Protein AF-A0A0Q1FVF7-F1 (afdb_monomer)

pLDDT: mean 88.58, std 16.08, range [40.12, 98.69]

Nearest PDB structures (foldseek):
  6gwd-assembly1_H  TM=6.184E-01  e=6.336E-06  synthetic construct
  7z0f-assembly1_C  TM=6.020E-01  e=1.119E-05  synthetic construct
  6gx7-assembly2_F  TM=5.844E-01  e=1.714E-05  synthetic construct
  7q1e-assembly1_D  TM=5.996E-01  e=9.894E-05  synthetic construct
  8aw4-assembly1_A  TM=5.101E-01  e=4.861E-05  synthetic construct

Sequence (178 aa):
MSDDKSYIESSITATGGELKSDSLKNRIEYVLMHAQGNSVTAIKSLIDALKDESWNVRCTAAEELGKKGEAVVPYLLESIKSGIWYVKAASCKALGLVGIPHSVYHIYPYLKDKNQTLREEADRAICNIIETDPQRFVDDYLAVGEPSYIEHFMNWLNKNHQDLYEEVSTYLQEKHGI

Secondary structure (DSSP, 8-state):
---HHHHHHHHTT-TTTGGG-S-HHHHHHHHHHHHT--SHHHHHHHHHHTT-S-HHHHHHHHHHHHTTGGGGHHHHHHHHHHS-HHHHHHHHHHHHHHT-GGGHHHHGGGGG-SSHHHHHHHHHHHHHHHHH-HHHHIIIIITTS-HHHHHHHHHHHHHH-HHHHHHHHHHHHHHHT-

Structure (mmCIF, N/CA/C/O backbone):
data_AF-A0A0Q1FVF7-F1
#
_entry.id   AF-A0A0Q1FVF7-F1
#
loop_
_atom_site.group_PDB
_atom_site.id
_atom_site.type_symbol
_atom_site.label_atom_id
_atom_site.label_alt_id
_atom_site.label_comp_id
_atom_site.label_asym_id
_atom_site.label_entity_id
_atom_site.label_seq_id
_atom_site.pdbx_PDB_ins_code
_atom_site.Cartn_x
_atom_site.Cartn_y
_atom_site.Cartn_z
_atom_site.occupancy
_atom_site.B_iso_or_equiv
_atom_site.auth_seq_id
_atom_site.auth_comp_id
_atom_site.auth_asym_id
_atom_site.auth_atom_id
_atom_site.pdbx_PDB_model_num
ATOM 1 N N . MET A 1 1 ? 22.450 20.312 -39.083 1.00 45.00 1 MET A N 1
ATOM 2 C CA . MET A 1 1 ? 21.932 20.385 -37.697 1.00 45.00 1 MET A CA 1
ATOM 3 C C . MET A 1 1 ? 20.499 19.882 -37.709 1.00 45.00 1 MET A C 1
ATOM 5 O O . MET A 1 1 ? 19.553 20.652 -37.675 1.00 45.00 1 MET A O 1
ATOM 9 N N . SER A 1 2 ? 20.412 18.571 -37.873 1.00 41.25 2 SER A N 1
ATOM 10 C CA . SER A 1 2 ? 19.262 17.669 -37.942 1.00 41.25 2 SER A CA 1
ATOM 11 C C . SER A 1 2 ? 19.958 16.309 -37.678 1.00 41.25 2 SER A C 1
ATOM 13 O O . SER A 1 2 ? 21.061 16.106 -38.181 1.00 41.25 2 SER A O 1
ATOM 15 N N . ASP A 1 3 ? 19.593 15.416 -36.767 1.00 43.41 3 ASP A N 1
ATOM 16 C CA . ASP A 1 3 ? 18.284 15.020 -36.280 1.00 43.41 3 ASP A CA 1
ATOM 17 C C . ASP A 1 3 ? 18.432 14.224 -34.963 1.00 43.41 3 ASP A C 1
ATOM 19 O O . ASP A 1 3 ? 18.227 13.011 -34.941 1.00 43.41 3 ASP A O 1
ATOM 23 N N . ASP A 1 4 ? 18.756 14.879 -33.844 1.00 46.38 4 ASP A N 1
ATOM 24 C CA . ASP A 1 4 ? 18.814 14.194 -32.531 1.00 46.38 4 ASP A CA 1
ATOM 25 C C . ASP A 1 4 ? 17.423 13.735 -32.048 1.00 46.38 4 ASP A C 1
ATOM 27 O O . ASP A 1 4 ? 17.290 12.790 -31.276 1.00 46.38 4 ASP A O 1
ATOM 31 N N . LYS A 1 5 ? 16.349 14.355 -32.559 1.00 42.81 5 LYS A N 1
ATOM 32 C CA . LYS A 1 5 ? 14.970 13.920 -32.287 1.00 42.81 5 LYS A CA 1
ATOM 33 C C . LYS A 1 5 ? 14.576 12.646 -33.041 1.00 42.81 5 LYS A C 1
ATOM 35 O O . LYS A 1 5 ? 13.784 11.873 -32.516 1.00 42.81 5 LYS A O 1
ATOM 40 N N . SER A 1 6 ? 15.160 12.376 -34.213 1.00 42.47 6 SER A N 1
ATOM 41 C CA . SER A 1 6 ? 14.808 11.189 -35.015 1.00 42.47 6 SER A CA 1
ATOM 42 C C . SER A 1 6 ? 15.341 9.878 -34.419 1.00 42.47 6 SER A C 1
ATOM 44 O O . SER A 1 6 ? 14.714 8.824 -34.549 1.00 42.47 6 SER A O 1
ATOM 46 N N . TYR A 1 7 ? 16.476 9.941 -33.714 1.00 40.91 7 TYR A N 1
ATOM 47 C CA . TYR A 1 7 ? 17.068 8.779 -33.050 1.00 40.91 7 TYR A CA 1
ATOM 48 C C . TYR A 1 7 ? 16.304 8.413 -31.767 1.00 40.91 7 TYR A C 1
ATOM 50 O O . TYR A 1 7 ? 16.119 7.239 -31.448 1.00 40.91 7 TYR A O 1
ATOM 58 N N . ILE A 1 8 ? 15.777 9.423 -31.068 1.00 46.84 8 ILE A N 1
ATOM 59 C CA . ILE A 1 8 ? 14.933 9.222 -29.887 1.00 46.84 8 ILE A CA 1
ATOM 60 C C . ILE A 1 8 ? 13.558 8.685 -30.312 1.00 46.84 8 ILE A C 1
ATOM 62 O O . ILE A 1 8 ? 13.080 7.725 -29.723 1.00 46.84 8 ILE A O 1
ATOM 66 N N . GLU A 1 9 ? 12.956 9.213 -31.383 1.00 40.12 9 GLU A N 1
ATOM 67 C CA . GLU A 1 9 ? 11.627 8.781 -31.846 1.00 40.12 9 GLU A CA 1
ATOM 68 C C . GLU A 1 9 ? 11.604 7.364 -32.449 1.00 40.12 9 GLU A C 1
ATOM 70 O O . GLU A 1 9 ? 10.622 6.640 -32.281 1.00 40.12 9 GLU A O 1
ATOM 75 N N . SER A 1 10 ? 12.691 6.913 -33.084 1.00 44.00 10 SER A N 1
ATOM 76 C CA . SER A 1 10 ? 12.781 5.554 -33.649 1.00 44.00 10 SER A CA 1
ATOM 77 C C . SER A 1 10 ? 12.982 4.448 -32.602 1.00 44.00 10 SER A C 1
ATOM 79 O O . SER A 1 10 ? 12.705 3.282 -32.886 1.00 44.00 10 SER A O 1
ATOM 81 N N . SER A 1 11 ? 13.363 4.807 -31.372 1.00 41.91 11 SER A N 1
ATOM 82 C CA . SER A 1 11 ? 13.511 3.874 -30.243 1.00 41.91 11 SER A CA 1
ATOM 83 C C . SER A 1 11 ? 12.173 3.554 -29.549 1.00 41.91 11 SER A C 1
ATOM 85 O O . SER A 1 11 ? 12.037 2.529 -28.889 1.00 41.91 11 SER A O 1
ATOM 87 N N . ILE A 1 12 ? 11.147 4.393 -29.747 1.00 47.34 12 ILE A N 1
ATOM 88 C CA . ILE A 1 12 ? 9.888 4.393 -28.972 1.00 47.34 12 ILE A CA 1
ATOM 89 C C . ILE A 1 12 ? 8.906 3.276 -29.396 1.00 47.34 12 ILE A C 1
ATOM 91 O O . ILE A 1 12 ? 7.884 3.049 -28.751 1.00 47.34 12 ILE A O 1
ATOM 95 N N . THR A 1 13 ? 9.197 2.512 -30.453 1.00 40.56 13 THR A N 1
ATOM 96 C CA . THR A 1 13 ? 8.235 1.544 -31.025 1.00 40.56 13 THR A CA 1
ATOM 97 C C . THR A 1 13 ? 8.320 0.109 -30.481 1.00 40.56 13 THR A C 1
ATOM 99 O O . THR A 1 13 ? 7.534 -0.740 -30.899 1.00 40.56 13 THR A O 1
ATOM 102 N N . ALA A 1 14 ? 9.193 -0.196 -29.514 1.00 42.72 14 ALA A N 1
ATOM 103 C CA . ALA A 1 14 ? 9.354 -1.560 -28.993 1.00 42.72 14 ALA A CA 1
ATOM 104 C C . ALA A 1 14 ? 8.680 -1.763 -27.618 1.00 42.72 14 ALA A C 1
ATOM 106 O O . ALA A 1 14 ? 9.342 -1.826 -26.583 1.00 42.72 14 ALA A O 1
ATOM 107 N N . THR A 1 15 ? 7.353 -1.922 -27.599 1.00 47.53 15 THR A N 1
ATOM 108 C CA . THR A 1 15 ? 6.506 -2.112 -26.396 1.00 47.53 15 THR A CA 1
ATOM 109 C C . THR A 1 15 ? 6.712 -3.452 -25.659 1.00 47.53 15 THR A C 1
ATOM 111 O O . THR A 1 15 ? 5.783 -4.231 -25.471 1.00 47.53 15 THR A O 1
ATOM 114 N N . GLY A 1 16 ? 7.931 -3.748 -25.211 1.00 47.53 16 GLY A N 1
ATOM 115 C CA . GLY A 1 16 ? 8.220 -4.908 -24.356 1.00 47.53 16 GLY A CA 1
ATOM 116 C C . GLY A 1 16 ? 9.691 -5.323 -24.281 1.00 47.53 16 GLY A C 1
ATOM 117 O O . GLY A 1 16 ? 10.029 -6.211 -23.497 1.00 47.53 16 GLY A O 1
ATOM 118 N N . GLY A 1 17 ? 10.568 -4.709 -25.086 1.00 56.00 17 GLY A N 1
ATOM 119 C CA . GLY A 1 17 ? 12.005 -5.006 -25.095 1.00 56.00 17 GLY A CA 1
ATOM 120 C C . GLY A 1 17 ? 12.778 -4.330 -23.960 1.00 56.00 17 GLY A C 1
ATOM 121 O O . GLY A 1 17 ? 13.664 -4.942 -23.374 1.00 56.00 17 GLY A O 1
ATOM 122 N N . GLU A 1 18 ? 12.419 -3.097 -23.600 1.00 61.69 18 GLU A N 1
ATOM 123 C CA . GLU A 1 18 ? 13.219 -2.289 -22.668 1.00 61.69 18 GLU A CA 1
ATOM 124 C C . GLU A 1 18 ? 13.096 -2.729 -21.206 1.00 61.69 18 GLU A C 1
ATOM 126 O O . GLU A 1 18 ? 14.094 -2.709 -20.495 1.00 61.69 18 GLU A O 1
ATOM 131 N N . LEU A 1 19 ? 11.940 -3.238 -20.760 1.00 69.00 19 LEU A N 1
ATOM 132 C CA . LEU A 1 19 ? 11.819 -3.838 -19.420 1.00 69.00 19 LEU A CA 1
ATOM 133 C C . LEU A 1 19 ? 12.640 -5.139 -19.287 1.00 69.00 19 LEU A C 1
ATOM 135 O O . LEU A 1 19 ? 12.939 -5.573 -18.182 1.00 69.00 19 LEU A O 1
ATOM 139 N N . LYS A 1 20 ? 13.047 -5.756 -20.405 1.00 73.62 20 LYS A N 1
ATOM 140 C CA . LYS A 1 20 ? 13.939 -6.929 -20.428 1.00 73.62 20 LYS A CA 1
ATOM 141 C C . LYS A 1 20 ? 15.421 -6.563 -20.565 1.00 73.62 20 LYS A C 1
ATOM 143 O O . LYS A 1 20 ? 16.251 -7.456 -20.680 1.00 73.62 20 LYS A O 1
ATOM 148 N N . SER A 1 21 ? 15.757 -5.274 -20.591 1.00 77.94 21 SER A N 1
ATOM 149 C CA . SER A 1 21 ? 17.143 -4.808 -20.658 1.00 77.94 21 SER A CA 1
ATOM 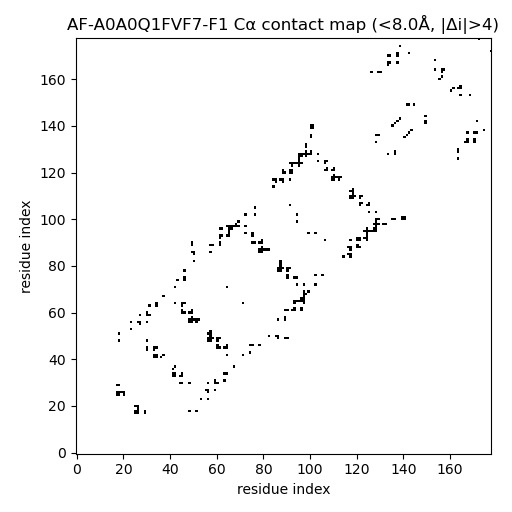150 C C . SER A 1 21 ? 17.892 -5.117 -19.359 1.00 77.94 21 SER A C 1
ATOM 152 O O . SER A 1 21 ? 17.398 -4.801 -18.278 1.00 77.94 21 SER A O 1
ATOM 154 N N . ASP A 1 22 ? 19.134 -5.599 -19.455 1.00 78.25 22 ASP A N 1
ATOM 155 C CA . ASP A 1 22 ? 20.029 -5.771 -18.297 1.00 78.25 22 ASP A CA 1
ATOM 156 C C . ASP A 1 22 ? 20.358 -4.431 -17.607 1.00 78.25 22 ASP A C 1
ATOM 158 O O . ASP A 1 22 ? 20.623 -4.376 -16.406 1.00 78.25 22 ASP A O 1
ATOM 162 N N . SER A 1 23 ? 20.297 -3.318 -18.349 1.00 88.06 23 SER A N 1
ATOM 163 C CA . SER A 1 23 ? 20.513 -1.971 -17.808 1.00 88.06 23 SER A CA 1
ATOM 164 C C . SER A 1 23 ? 19.345 -1.520 -16.929 1.00 88.06 23 SER A C 1
ATOM 166 O O . SER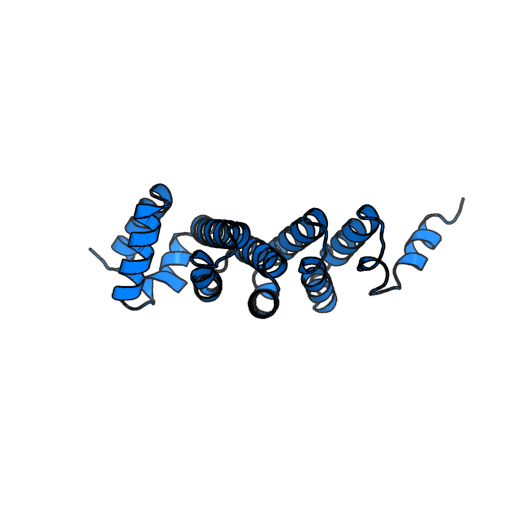 A 1 23 ? 18.263 -1.217 -17.436 1.00 88.06 23 SER A O 1
ATOM 168 N N . LEU A 1 24 ? 19.606 -1.370 -15.625 1.00 85.94 24 LEU A N 1
ATOM 169 C CA . LEU A 1 24 ? 18.678 -0.779 -14.652 1.00 85.94 24 LEU A CA 1
ATOM 170 C C . LEU A 1 24 ? 18.158 0.594 -15.101 1.00 85.94 24 LEU A C 1
ATOM 172 O O . LEU A 1 24 ? 16.974 0.884 -14.950 1.00 85.94 24 LEU A O 1
ATOM 176 N N . LYS A 1 25 ? 19.041 1.431 -15.660 1.00 86.94 25 LYS A N 1
ATOM 177 C CA . LYS A 1 25 ? 18.687 2.772 -16.136 1.00 86.94 25 LYS A CA 1
ATOM 178 C C . LYS A 1 25 ? 17.601 2.697 -17.210 1.00 86.94 25 LYS A C 1
ATOM 180 O O . LYS A 1 25 ? 16.598 3.390 -17.095 1.00 86.94 25 LYS A O 1
ATOM 185 N N . ASN A 1 26 ? 17.771 1.811 -18.189 1.00 87.81 26 ASN A N 1
ATOM 186 C CA . ASN A 1 26 ? 16.829 1.668 -19.299 1.00 87.81 26 ASN A CA 1
ATOM 187 C C . ASN A 1 26 ? 15.468 1.162 -18.799 1.00 87.81 26 ASN A C 1
ATOM 189 O O . ASN A 1 26 ? 14.430 1.625 -19.257 1.00 87.81 26 ASN A O 1
ATOM 193 N N . ARG A 1 27 ? 15.459 0.254 -17.811 1.00 88.50 27 ARG A N 1
ATOM 194 C CA . ARG A 1 27 ? 14.208 -0.226 -17.202 1.00 88.50 27 ARG A CA 1
ATOM 195 C C . ARG A 1 27 ? 13.468 0.883 -16.449 1.00 88.50 27 ARG A C 1
ATOM 197 O O . ARG A 1 27 ? 12.249 0.964 -16.539 1.00 88.50 27 ARG A O 1
ATOM 204 N N . ILE A 1 28 ? 14.186 1.764 -15.748 1.00 86.25 28 ILE A N 1
ATOM 205 C CA . ILE A 1 28 ? 13.585 2.938 -15.093 1.00 86.25 28 ILE A CA 1
ATOM 206 C C . ILE A 1 28 ? 13.057 3.935 -16.134 1.00 86.25 28 ILE A C 1
ATOM 208 O O . ILE A 1 28 ? 11.934 4.412 -15.997 1.00 86.25 28 ILE A O 1
ATOM 212 N N . GLU A 1 29 ? 13.817 4.225 -17.192 1.00 87.06 29 GLU A N 1
ATOM 213 C CA . GLU A 1 29 ? 13.369 5.107 -18.282 1.00 87.06 29 GLU A CA 1
ATOM 214 C C . GLU A 1 29 ? 12.098 4.571 -18.957 1.00 87.06 29 GLU A C 1
ATOM 216 O O . GLU A 1 29 ? 11.154 5.333 -19.169 1.00 87.06 29 GLU A O 1
ATOM 221 N N . TYR A 1 30 ? 12.013 3.255 -19.175 1.00 86.31 30 TYR A N 1
ATOM 222 C CA . TYR A 1 30 ? 10.803 2.597 -19.667 1.00 86.31 30 TYR A CA 1
ATOM 223 C C . TYR A 1 30 ? 9.590 2.848 -18.758 1.00 86.31 30 TYR A C 1
ATOM 225 O O . TYR A 1 30 ? 8.510 3.193 -19.250 1.00 86.31 30 TYR A O 1
ATOM 233 N N . VAL A 1 31 ? 9.754 2.706 -17.435 1.00 88.56 31 VAL A N 1
ATOM 234 C CA . VAL A 1 31 ? 8.689 2.988 -16.454 1.00 88.56 31 VAL A CA 1
ATOM 235 C C . VAL A 1 31 ? 8.243 4.447 -16.551 1.00 88.56 31 VAL A C 1
ATOM 237 O O . VAL A 1 31 ? 7.048 4.717 -16.660 1.00 88.56 31 VAL A O 1
ATOM 240 N N . LEU A 1 32 ? 9.189 5.388 -16.577 1.00 88.00 32 LEU A N 1
ATOM 241 C CA . LEU A 1 32 ? 8.892 6.822 -16.634 1.00 88.00 32 LEU A CA 1
ATOM 242 C C . LEU A 1 32 ? 8.223 7.239 -17.951 1.00 88.00 32 LEU A C 1
ATOM 244 O O . LEU A 1 32 ? 7.332 8.087 -17.941 1.00 88.00 32 LEU A O 1
ATOM 248 N N . MET A 1 33 ? 8.589 6.624 -19.078 1.00 87.44 33 MET A N 1
ATOM 249 C CA . MET A 1 33 ? 7.922 6.853 -20.362 1.00 87.44 33 MET A CA 1
ATOM 250 C C . MET A 1 33 ? 6.443 6.449 -20.298 1.00 87.44 33 MET A C 1
ATOM 252 O O . MET A 1 33 ? 5.567 7.200 -20.726 1.00 87.44 33 MET A O 1
ATOM 256 N N . HIS A 1 34 ? 6.147 5.288 -19.708 1.00 84.31 34 HIS A N 1
ATOM 257 C CA . HIS A 1 34 ? 4.775 4.795 -19.574 1.00 84.31 34 HIS A CA 1
ATOM 258 C C . HIS A 1 34 ? 3.982 5.515 -18.477 1.00 84.31 34 HIS A C 1
ATOM 260 O O . HIS A 1 34 ? 2.753 5.477 -18.483 1.00 84.31 34 HIS A O 1
ATOM 266 N N . ALA A 1 35 ? 4.642 6.228 -17.566 1.00 86.50 35 ALA A N 1
ATOM 267 C CA . ALA A 1 35 ? 3.968 7.007 -16.536 1.00 86.50 35 ALA A CA 1
ATOM 268 C C . ALA A 1 35 ? 3.163 8.192 -17.098 1.00 86.50 35 ALA A C 1
ATOM 270 O O . ALA A 1 35 ? 2.129 8.547 -16.530 1.00 86.50 35 ALA A O 1
ATOM 271 N N . GLN A 1 36 ? 3.575 8.757 -18.240 1.00 80.62 36 GLN A N 1
ATOM 272 C CA . GLN A 1 36 ? 3.022 10.003 -18.792 1.00 80.62 36 GLN A CA 1
ATOM 273 C C . GLN A 1 36 ? 1.566 9.896 -19.280 1.00 80.62 36 GLN A C 1
ATOM 275 O O . GLN A 1 36 ? 0.886 10.912 -19.412 1.00 80.62 36 GLN A O 1
ATOM 280 N N . GLY A 1 37 ? 1.066 8.684 -19.548 1.00 79.44 37 GLY A N 1
ATOM 281 C CA . GLY A 1 37 ? -0.288 8.456 -20.058 1.00 79.44 37 GLY A CA 1
ATOM 282 C C . GLY A 1 37 ? -1.164 7.639 -19.110 1.00 79.44 37 GLY A C 1
ATOM 283 O O . GLY A 1 37 ? -0.681 6.767 -18.396 1.00 79.44 37 GLY A O 1
ATOM 284 N N . ASN A 1 38 ? -2.479 7.861 -19.141 1.00 80.38 38 ASN A N 1
ATOM 285 C CA . ASN A 1 38 ? -3.465 7.067 -18.385 1.00 80.38 38 ASN A CA 1
ATOM 286 C C . ASN A 1 38 ? -4.147 5.989 -19.243 1.00 80.38 38 ASN A C 1
ATOM 288 O O . ASN A 1 38 ? -5.232 5.515 -18.914 1.00 80.38 38 ASN A O 1
ATOM 292 N N . SER A 1 39 ? -3.533 5.602 -20.364 1.00 89.88 39 SER A N 1
ATOM 293 C CA . SER A 1 39 ? -4.060 4.516 -21.187 1.00 89.88 39 SER A CA 1
ATOM 294 C C . SER A 1 39 ? -3.983 3.184 -20.435 1.00 89.88 39 SER A C 1
ATOM 296 O O . SER A 1 39 ? -3.087 2.955 -19.622 1.00 89.88 39 SER A O 1
ATOM 298 N N . VAL A 1 40 ? -4.896 2.262 -20.747 1.00 89.25 40 VAL A N 1
ATOM 299 C CA . VAL A 1 40 ? -4.857 0.894 -20.198 1.00 89.25 40 VAL A CA 1
ATOM 300 C C . VAL A 1 40 ? -3.510 0.224 -20.486 1.00 89.25 40 VAL A C 1
ATOM 302 O O . VAL A 1 40 ? -2.988 -0.496 -19.640 1.00 89.25 40 VAL A O 1
ATOM 305 N N . THR A 1 41 ? -2.916 0.490 -21.651 1.00 89.25 41 THR A N 1
ATOM 306 C CA . THR A 1 41 ? -1.584 -0.009 -22.013 1.00 89.25 41 THR A CA 1
ATOM 307 C C . THR A 1 41 ? -0.505 0.528 -21.076 1.00 89.25 41 THR A C 1
ATOM 309 O O . THR A 1 41 ? 0.290 -0.252 -20.567 1.00 89.25 41 THR A O 1
ATOM 312 N N . ALA A 1 42 ? -0.514 1.832 -20.789 1.00 90.06 42 ALA A N 1
ATOM 313 C CA . ALA A 1 42 ? 0.415 2.445 -19.844 1.00 90.06 42 ALA A CA 1
ATOM 314 C C . ALA A 1 42 ? 0.281 1.844 -18.436 1.00 90.06 42 ALA A C 1
ATOM 316 O O . ALA A 1 42 ? 1.281 1.469 -17.829 1.00 90.06 42 ALA A O 1
ATOM 317 N N . ILE A 1 43 ? -0.953 1.671 -17.948 1.00 93.88 43 ILE A N 1
ATOM 318 C CA . ILE A 1 43 ? -1.218 1.035 -16.649 1.00 93.88 43 ILE A CA 1
ATOM 319 C C . ILE A 1 43 ? -0.662 -0.393 -16.625 1.00 93.88 43 ILE A C 1
ATOM 321 O O . ILE A 1 43 ? 0.058 -0.749 -15.697 1.00 93.88 43 ILE A O 1
ATOM 325 N N . LYS A 1 44 ? -0.931 -1.200 -17.658 1.00 92.75 44 LYS A N 1
ATOM 326 C CA . LYS A 1 44 ? -0.421 -2.577 -17.746 1.00 92.75 44 LYS A CA 1
ATOM 327 C C . LYS A 1 44 ? 1.107 -2.636 -17.757 1.00 92.75 44 LYS A C 1
ATOM 329 O O . LYS A 1 44 ? 1.667 -3.455 -17.036 1.00 92.75 44 LYS A O 1
ATOM 334 N N . SER A 1 45 ? 1.777 -1.741 -18.485 1.00 92.44 45 SER A N 1
ATOM 335 C CA . SER A 1 45 ? 3.244 -1.664 -18.488 1.00 92.44 45 SER A CA 1
ATOM 336 C C . SER A 1 45 ? 3.817 -1.375 -17.098 1.00 92.44 45 SER A C 1
ATOM 338 O O . SER A 1 45 ? 4.817 -1.977 -16.711 1.00 92.44 45 SER A O 1
ATOM 340 N N . LEU A 1 46 ? 3.179 -0.492 -16.325 1.00 95.38 46 LEU A N 1
ATOM 341 C CA . LEU A 1 46 ? 3.597 -0.214 -14.949 1.00 95.38 46 LEU A CA 1
ATOM 342 C C . LEU A 1 46 ? 3.319 -1.397 -14.011 1.00 95.38 46 LEU A C 1
ATOM 344 O O . LEU A 1 46 ? 4.147 -1.709 -13.160 1.00 95.38 46 LEU A O 1
ATOM 348 N N . ILE A 1 47 ? 2.192 -2.095 -14.185 1.00 95.81 47 ILE A N 1
ATOM 349 C CA . ILE A 1 47 ? 1.875 -3.314 -13.423 1.00 95.81 47 ILE A CA 1
ATOM 350 C C . ILE A 1 47 ? 2.898 -4.420 -13.704 1.00 95.81 47 ILE A C 1
ATOM 352 O O . ILE A 1 47 ? 3.318 -5.120 -12.784 1.00 95.81 47 ILE A O 1
ATOM 356 N N . ASP A 1 48 ? 3.350 -4.562 -14.949 1.00 93.94 48 ASP A N 1
ATOM 357 C CA . ASP A 1 48 ? 4.419 -5.503 -15.284 1.00 93.94 48 ASP A CA 1
ATOM 358 C C . ASP A 1 48 ? 5.762 -5.101 -14.661 1.00 93.94 48 ASP A C 1
ATOM 360 O O . ASP A 1 48 ? 6.497 -5.970 -14.195 1.00 93.94 48 ASP A O 1
ATOM 364 N N . ALA A 1 49 ? 6.052 -3.804 -14.539 1.00 95.75 49 ALA A N 1
ATOM 365 C CA . ALA A 1 49 ? 7.254 -3.317 -13.861 1.00 95.75 49 ALA A CA 1
ATOM 366 C C . ALA A 1 49 ? 7.267 -3.589 -12.339 1.00 95.75 49 ALA A C 1
ATOM 368 O O . ALA A 1 49 ? 8.342 -3.682 -11.744 1.00 95.75 49 ALA A O 1
ATOM 369 N N . LEU A 1 50 ? 6.114 -3.837 -11.700 1.00 96.62 50 LEU A N 1
ATOM 370 C CA . LEU A 1 50 ? 6.065 -4.333 -10.311 1.00 96.62 50 LEU A CA 1
ATOM 371 C C . LEU A 1 50 ? 6.666 -5.741 -10.156 1.00 96.62 50 LEU A C 1
ATOM 373 O O . LEU A 1 50 ? 6.939 -6.177 -9.034 1.00 96.62 50 LEU A O 1
ATOM 377 N N . LYS A 1 51 ? 6.866 -6.461 -11.265 1.00 94.88 51 LYS A N 1
ATOM 378 C CA . LYS A 1 51 ? 7.455 -7.805 -11.302 1.00 94.88 51 LYS A CA 1
ATOM 379 C C . LYS A 1 51 ? 8.965 -7.789 -11.530 1.00 94.88 51 LYS A C 1
ATOM 381 O O . LYS A 1 51 ? 9.570 -8.857 -11.520 1.00 94.88 51 LYS A O 1
ATOM 386 N N . ASP A 1 52 ? 9.568 -6.615 -11.725 1.00 94.62 52 ASP A N 1
ATOM 387 C CA . ASP A 1 52 ? 11.006 -6.492 -11.961 1.00 94.62 52 ASP A CA 1
ATOM 388 C C . ASP A 1 52 ? 11.807 -7.034 -10.771 1.00 94.62 52 ASP A C 1
ATOM 390 O O . ASP A 1 52 ? 11.421 -6.879 -9.609 1.00 94.62 52 ASP A O 1
ATOM 394 N N . GLU A 1 53 ? 12.951 -7.648 -11.050 1.00 90.50 53 GLU A N 1
ATOM 395 C CA . GLU A 1 53 ? 13.889 -8.135 -10.036 1.00 90.50 53 GLU A CA 1
ATOM 396 C C . GLU A 1 53 ? 14.475 -6.997 -9.183 1.00 90.50 53 GLU A C 1
ATOM 398 O O . GLU A 1 53 ? 14.732 -7.168 -7.985 1.00 90.50 53 GLU A O 1
ATOM 403 N N . SER A 1 54 ? 14.614 -5.804 -9.765 1.00 94.19 54 SER A N 1
ATOM 404 C CA . SER A 1 54 ? 15.174 -4.629 -9.118 1.00 94.19 54 SER A CA 1
ATOM 405 C C . SER A 1 54 ? 14.132 -3.930 -8.261 1.00 94.19 54 SER A C 1
ATOM 407 O O . SER A 1 54 ? 13.091 -3.472 -8.735 1.00 94.19 54 SER A O 1
ATOM 409 N N . TRP A 1 55 ? 14.464 -3.764 -6.982 1.00 94.25 55 TRP A N 1
ATOM 410 C CA . TRP A 1 55 ? 13.671 -2.969 -6.048 1.00 94.25 55 TRP A CA 1
ATOM 411 C C . TRP A 1 55 ? 13.421 -1.541 -6.543 1.00 94.25 55 TRP A C 1
ATOM 413 O O . TRP A 1 55 ? 12.317 -1.029 -6.369 1.00 94.25 55 TRP A O 1
ATOM 423 N N . ASN A 1 56 ? 14.408 -0.922 -7.197 1.00 94.75 56 ASN A N 1
ATOM 424 C CA . ASN A 1 56 ? 14.286 0.452 -7.680 1.00 94.75 56 ASN A CA 1
ATOM 425 C C . ASN A 1 56 ? 13.218 0.558 -8.774 1.00 94.75 56 ASN A C 1
ATOM 427 O O . ASN A 1 56 ? 12.376 1.445 -8.704 1.00 94.75 56 ASN A O 1
ATOM 431 N N . VAL A 1 57 ? 13.192 -0.386 -9.724 1.00 95.44 57 VAL A N 1
ATOM 432 C CA . VAL A 1 57 ? 12.169 -0.415 -10.785 1.00 95.44 57 VAL A CA 1
ATOM 433 C C . VAL A 1 57 ? 10.782 -0.618 -10.179 1.00 95.44 57 VAL A C 1
ATOM 435 O O . VAL A 1 57 ? 9.857 0.123 -10.508 1.00 95.44 57 VAL A O 1
ATOM 438 N N . ARG A 1 58 ? 10.646 -1.559 -9.232 1.00 97.31 58 ARG A N 1
ATOM 439 C CA . ARG A 1 58 ? 9.373 -1.799 -8.535 1.00 97.31 58 ARG A CA 1
ATOM 440 C C . ARG A 1 58 ? 8.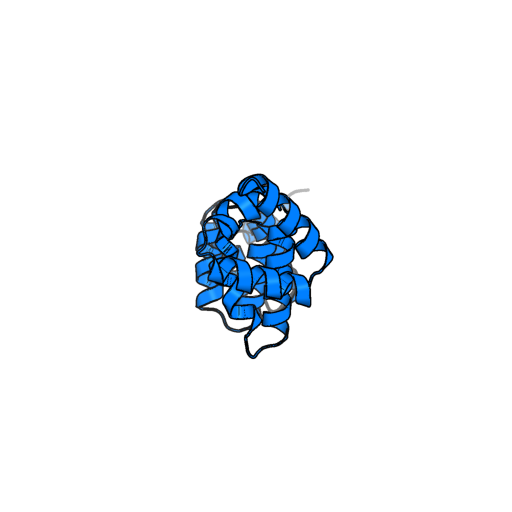888 -0.571 -7.767 1.00 97.31 58 ARG A C 1
ATOM 442 O O . ARG A 1 58 ? 7.701 -0.265 -7.809 1.00 97.31 58 ARG A O 1
ATOM 449 N N . CYS A 1 59 ? 9.788 0.131 -7.076 1.00 96.50 59 CYS A N 1
ATOM 450 C CA . CYS A 1 59 ? 9.451 1.356 -6.352 1.00 96.50 59 CYS A CA 1
ATOM 451 C C . CYS A 1 59 ? 8.968 2.455 -7.284 1.00 96.50 59 CYS A C 1
ATOM 453 O O . CYS A 1 59 ? 7.904 3.013 -7.031 1.00 96.50 59 CYS A O 1
ATOM 455 N N . THR A 1 60 ? 9.707 2.721 -8.363 1.00 97.06 60 THR A N 1
ATOM 456 C CA . THR A 1 60 ? 9.308 3.725 -9.350 1.00 97.06 60 THR A CA 1
ATOM 457 C C . THR A 1 60 ? 7.953 3.368 -9.953 1.00 97.06 60 THR A C 1
ATOM 459 O O . THR A 1 60 ? 7.068 4.211 -10.009 1.00 97.06 60 THR A O 1
ATOM 462 N N . ALA A 1 61 ? 7.732 2.105 -10.325 1.00 97.44 61 ALA A N 1
ATOM 463 C CA . ALA A 1 61 ? 6.445 1.668 -10.857 1.00 97.44 61 ALA A CA 1
ATOM 464 C C . ALA A 1 61 ? 5.296 1.862 -9.852 1.00 97.44 61 ALA A C 1
ATOM 466 O O . ALA A 1 61 ? 4.236 2.358 -10.229 1.00 97.44 61 ALA A O 1
ATOM 467 N N . ALA A 1 62 ? 5.504 1.524 -8.575 1.00 98.19 62 ALA A N 1
ATOM 468 C CA . ALA A 1 62 ? 4.504 1.725 -7.528 1.00 98.19 62 ALA A CA 1
ATOM 469 C C . ALA A 1 62 ? 4.176 3.211 -7.307 1.00 98.19 62 ALA A C 1
ATOM 471 O O . ALA A 1 62 ? 3.008 3.564 -7.157 1.00 98.19 62 ALA A O 1
ATOM 472 N N . GLU A 1 63 ? 5.186 4.081 -7.329 1.00 97.56 63 GLU A N 1
ATOM 473 C CA . GLU A 1 63 ? 5.024 5.533 -7.199 1.00 97.56 63 GLU A CA 1
ATOM 474 C C . GLU A 1 63 ? 4.263 6.136 -8.383 1.00 97.56 63 GLU A C 1
ATOM 476 O O . GLU A 1 63 ? 3.345 6.932 -8.186 1.00 97.56 63 GLU A O 1
ATOM 481 N N . GLU A 1 64 ? 4.578 5.717 -9.609 1.00 97.25 64 GLU A N 1
ATOM 482 C CA . GLU A 1 64 ? 3.860 6.173 -10.802 1.00 97.25 64 GLU A CA 1
ATOM 483 C C . GLU A 1 64 ? 2.428 5.628 -10.873 1.00 97.25 64 GLU A C 1
ATOM 485 O O . GLU A 1 64 ? 1.533 6.326 -11.345 1.00 97.25 64 GLU A O 1
ATOM 490 N N . LEU A 1 65 ? 2.174 4.415 -10.372 1.00 97.25 65 LEU A N 1
ATOM 491 C CA . LEU A 1 65 ? 0.816 3.879 -10.229 1.00 97.25 65 LEU A CA 1
ATOM 492 C C . LEU A 1 65 ? 0.011 4.641 -9.168 1.00 97.25 65 LEU A C 1
ATOM 494 O O . LEU A 1 65 ? -1.155 4.937 -9.413 1.00 97.25 65 LEU A O 1
ATOM 498 N N . GLY A 1 66 ? 0.627 5.018 -8.043 1.00 96.75 66 GLY A N 1
ATOM 499 C CA . GLY A 1 66 ? -0.008 5.827 -6.995 1.00 96.75 66 GLY A CA 1
ATOM 500 C C . GLY A 1 66 ? -0.582 7.143 -7.525 1.00 96.75 66 GLY A C 1
ATOM 501 O O . GLY A 1 66 ? -1.729 7.489 -7.255 1.00 96.75 66 GLY A O 1
ATOM 502 N N . LYS A 1 67 ? 0.170 7.825 -8.398 1.00 95.31 67 LYS A N 1
ATOM 503 C CA . LYS A 1 67 ? -0.245 9.089 -9.036 1.00 95.31 67 LYS A CA 1
ATOM 504 C C . LYS A 1 67 ? -1.439 8.949 -9.988 1.00 95.31 67 LYS A C 1
ATOM 506 O O . LYS A 1 67 ? -2.030 9.958 -10.367 1.00 95.31 67 LYS A O 1
ATOM 511 N N . LYS A 1 68 ? -1.790 7.730 -10.412 1.00 92.88 68 LYS A N 1
ATOM 512 C CA . LYS A 1 68 ? -2.891 7.478 -11.361 1.00 92.88 68 LYS A CA 1
ATOM 513 C C . LYS A 1 68 ? -4.258 7.353 -10.693 1.00 92.88 68 LYS A C 1
ATOM 515 O O . LYS A 1 68 ? -5.264 7.329 -11.403 1.00 92.88 68 LYS A O 1
ATOM 520 N N . GLY A 1 69 ? -4.307 7.305 -9.362 1.00 91.25 69 GLY A N 1
ATOM 521 C CA . GLY A 1 69 ? -5.554 7.264 -8.606 1.00 91.25 69 GLY A CA 1
ATOM 522 C C . GLY A 1 69 ? -6.355 5.975 -8.821 1.00 91.25 69 GLY A C 1
ATOM 523 O O . GLY A 1 69 ? -5.824 4.925 -9.175 1.00 91.25 69 GLY A O 1
ATOM 524 N N . GLU A 1 70 ? -7.666 6.047 -8.605 1.00 94.88 70 GLU A N 1
ATOM 525 C CA . GLU A 1 70 ? -8.542 4.873 -8.488 1.00 94.88 70 GLU A CA 1
ATOM 526 C C . GLU A 1 70 ? -8.557 3.946 -9.720 1.00 94.88 70 GLU A C 1
ATOM 528 O O . GLU A 1 70 ? -8.743 2.735 -9.589 1.00 94.88 70 GLU A O 1
ATOM 533 N N . ALA A 1 71 ? -8.283 4.472 -10.919 1.00 94.06 71 ALA A N 1
ATOM 534 C CA . ALA A 1 71 ? -8.317 3.704 -12.167 1.00 94.06 71 ALA A CA 1
ATOM 535 C C . ALA A 1 71 ? -7.349 2.503 -12.192 1.00 94.06 71 ALA A C 1
ATOM 537 O O . ALA A 1 71 ? -7.564 1.557 -12.957 1.00 94.06 71 ALA A O 1
ATOM 538 N N . VAL A 1 72 ? -6.290 2.513 -11.372 1.00 97.06 72 VAL A N 1
ATOM 539 C CA . VAL A 1 72 ? -5.324 1.403 -11.305 1.00 97.06 72 VAL A CA 1
ATOM 540 C C . VAL A 1 72 ? -5.693 0.320 -10.291 1.00 97.06 72 VAL A C 1
ATOM 542 O O . VAL A 1 72 ? -5.122 -0.771 -10.347 1.00 97.06 72 VAL A O 1
ATOM 545 N N . VAL A 1 73 ? -6.656 0.573 -9.395 1.00 97.50 73 VAL A N 1
ATOM 546 C CA . VAL A 1 73 ? -7.002 -0.337 -8.289 1.00 97.50 73 VAL A CA 1
ATOM 547 C C . VAL A 1 73 ? -7.339 -1.748 -8.781 1.00 97.50 73 VAL A C 1
ATOM 549 O O . VAL A 1 73 ? -6.728 -2.686 -8.268 1.00 97.50 73 VAL A O 1
ATOM 552 N N . PRO A 1 74 ? -8.192 -1.964 -9.807 1.00 97.12 74 PRO A N 1
ATOM 553 C CA . PRO A 1 74 ? -8.507 -3.320 -10.264 1.00 97.12 74 PRO A CA 1
ATOM 554 C C . PRO A 1 74 ? -7.268 -4.125 -10.685 1.00 97.12 74 PRO A C 1
ATOM 556 O O . PRO A 1 74 ? -7.161 -5.308 -10.367 1.00 97.12 74 PRO A O 1
ATOM 559 N N . TYR A 1 75 ? -6.298 -3.474 -11.335 1.00 96.94 75 TYR A N 1
ATOM 560 C CA . TYR A 1 75 ? -5.063 -4.113 -11.792 1.00 96.94 75 TYR A CA 1
ATOM 561 C C . TYR A 1 75 ? -4.108 -4.424 -10.633 1.00 96.94 75 TYR A C 1
ATOM 563 O O . TYR A 1 75 ? -3.479 -5.483 -10.598 1.00 96.94 75 TYR A O 1
ATOM 571 N N . LEU A 1 76 ? -4.020 -3.525 -9.650 1.00 98.12 76 LEU A N 1
ATOM 572 C CA . LEU A 1 76 ? -3.228 -3.739 -8.439 1.00 98.12 76 LEU A CA 1
ATOM 573 C C . LEU A 1 76 ? -3.798 -4.871 -7.572 1.00 98.12 76 LEU A C 1
ATOM 575 O O . LEU A 1 76 ? -3.037 -5.679 -7.036 1.00 98.12 76 LEU A O 1
ATOM 579 N N . LEU A 1 77 ? -5.128 -4.975 -7.481 1.00 97.31 77 LEU A N 1
ATOM 580 C CA . LEU A 1 77 ? -5.815 -6.057 -6.769 1.00 97.31 77 LEU A CA 1
ATOM 581 C C . LEU A 1 77 ? -5.638 -7.424 -7.440 1.00 97.31 77 LEU A C 1
ATOM 583 O O . LEU A 1 77 ? -5.671 -8.451 -6.758 1.00 97.31 77 LEU A O 1
ATOM 587 N N . GLU A 1 78 ? -5.449 -7.466 -8.757 1.00 96.56 78 GLU A N 1
ATOM 588 C CA . GLU A 1 78 ? -5.039 -8.684 -9.457 1.00 96.56 78 GLU A CA 1
ATOM 589 C C . GLU A 1 78 ? -3.571 -9.018 -9.143 1.00 96.56 78 GLU A C 1
ATOM 591 O O . GLU A 1 78 ? -3.267 -10.121 -8.680 1.00 96.56 78 GLU A O 1
ATOM 596 N N . SER A 1 79 ? -2.676 -8.033 -9.286 1.00 96.38 79 SER A N 1
ATOM 597 C CA . SER A 1 79 ? -1.229 -8.175 -9.059 1.00 96.38 79 SER A CA 1
ATOM 598 C C . SER A 1 79 ? -0.881 -8.691 -7.655 1.00 96.38 79 SER A C 1
ATOM 600 O O . SER A 1 79 ? -0.081 -9.621 -7.503 1.00 96.38 79 SER A O 1
ATOM 602 N N . ILE A 1 80 ? -1.526 -8.156 -6.613 1.00 96.25 80 ILE A N 1
ATOM 603 C CA . ILE A 1 80 ? -1.287 -8.572 -5.223 1.00 96.25 80 ILE A CA 1
ATOM 604 C C . ILE A 1 80 ? -1.719 -10.028 -4.956 1.00 96.25 80 ILE A C 1
ATOM 606 O O . ILE A 1 80 ? -1.157 -10.690 -4.082 1.00 96.25 80 ILE A O 1
ATOM 610 N N . LYS A 1 81 ? -2.691 -10.569 -5.704 1.00 93.75 81 LYS A N 1
ATOM 611 C CA . LYS A 1 81 ? -3.182 -11.949 -5.525 1.00 93.75 81 LYS A CA 1
ATOM 612 C C . LYS A 1 81 ? -2.256 -12.975 -6.172 1.00 93.75 81 LYS A C 1
ATOM 614 O O . LYS A 1 81 ? -1.994 -14.013 -5.565 1.00 93.75 81 LYS A O 1
ATOM 619 N N . SER A 1 82 ? -1.753 -12.689 -7.372 1.00 86.44 82 SER A N 1
ATOM 620 C CA . SER A 1 82 ? -0.978 -13.641 -8.182 1.00 86.44 82 SER A CA 1
ATOM 621 C C . SER A 1 82 ? 0.544 -13.505 -8.052 1.00 86.44 82 SER A C 1
ATOM 623 O O . SER A 1 82 ? 1.276 -14.362 -8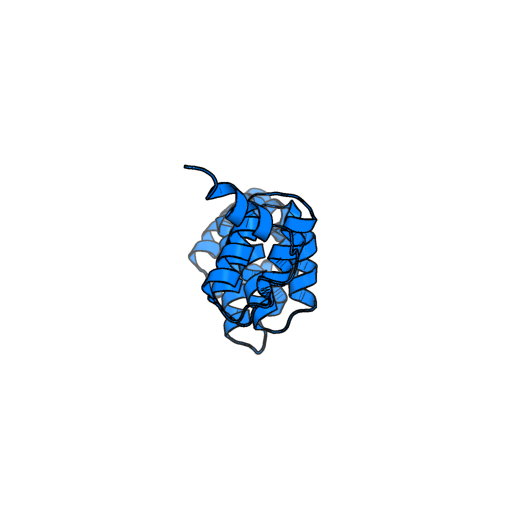.542 1.00 86.44 82 SER A O 1
ATOM 625 N N . GLY A 1 83 ? 1.042 -12.431 -7.435 1.00 83.50 83 GLY A N 1
ATOM 626 C CA . GLY A 1 83 ? 2.474 -12.159 -7.319 1.00 83.50 83 GLY A CA 1
ATOM 627 C C . GLY A 1 83 ? 3.215 -13.037 -6.303 1.00 83.50 83 GLY A C 1
ATOM 628 O O . GLY A 1 83 ? 2.635 -13.549 -5.346 1.00 83.50 83 GLY A O 1
ATOM 629 N N . ILE A 1 84 ? 4.536 -13.158 -6.455 1.00 94.06 84 ILE A N 1
ATOM 630 C CA . ILE A 1 84 ? 5.416 -13.603 -5.360 1.00 94.06 84 ILE A CA 1
ATOM 631 C C . ILE A 1 84 ? 5.685 -12.452 -4.384 1.00 94.06 84 ILE A C 1
ATOM 633 O O . ILE A 1 84 ? 5.322 -11.313 -4.666 1.00 94.06 84 ILE A O 1
ATOM 637 N N . TRP A 1 85 ? 6.285 -12.737 -3.223 1.00 96.25 85 TRP A N 1
ATOM 638 C CA . TRP A 1 85 ? 6.299 -11.818 -2.072 1.00 96.25 85 TRP A CA 1
ATOM 639 C C . TRP A 1 85 ? 6.699 -10.371 -2.412 1.00 96.25 85 TRP A C 1
ATOM 641 O O . TRP A 1 85 ? 6.050 -9.449 -1.932 1.00 96.25 85 TRP A O 1
ATOM 651 N N . TYR A 1 86 ? 7.691 -10.151 -3.282 1.00 95.38 86 TYR A N 1
ATOM 652 C CA . TYR A 1 86 ? 8.138 -8.801 -3.640 1.00 95.38 86 TYR A CA 1
ATOM 653 C C . TYR A 1 86 ? 7.184 -8.072 -4.597 1.00 95.38 86 TYR A C 1
ATOM 655 O O . TYR A 1 86 ? 7.094 -6.848 -4.547 1.00 95.38 86 TYR A O 1
ATOM 663 N N . VAL A 1 87 ? 6.455 -8.806 -5.445 1.00 97.31 87 VAL A N 1
ATOM 664 C CA . VAL A 1 87 ? 5.415 -8.250 -6.328 1.00 97.31 87 VAL A CA 1
ATOM 665 C C . VAL A 1 87 ? 4.210 -7.848 -5.492 1.00 97.31 87 VAL A C 1
ATOM 667 O O . VAL A 1 87 ? 3.660 -6.763 -5.670 1.00 97.31 87 VAL A O 1
ATOM 670 N N . LYS A 1 88 ? 3.836 -8.698 -4.527 1.00 98.25 88 LYS A N 1
ATOM 671 C CA . LYS A 1 88 ? 2.795 -8.377 -3.547 1.00 98.25 88 LYS A CA 1
ATOM 672 C C . LYS A 1 88 ? 3.170 -7.138 -2.742 1.00 98.25 88 LYS A C 1
ATOM 674 O O . LYS A 1 88 ? 2.352 -6.240 -2.629 1.00 98.25 88 LYS A O 1
ATOM 679 N N . ALA A 1 89 ? 4.416 -7.058 -2.276 1.00 98.38 89 ALA A N 1
ATOM 680 C CA . ALA A 1 89 ? 4.922 -5.932 -1.497 1.00 98.38 89 ALA A CA 1
ATOM 681 C C . ALA A 1 89 ? 4.871 -4.619 -2.301 1.00 98.38 89 ALA A C 1
ATOM 683 O O . ALA A 1 89 ? 4.346 -3.618 -1.824 1.00 98.38 89 ALA A O 1
ATOM 684 N N . ALA A 1 90 ? 5.314 -4.641 -3.564 1.00 98.31 90 ALA A N 1
ATOM 685 C CA . ALA A 1 90 ? 5.216 -3.483 -4.453 1.00 98.31 90 ALA A CA 1
ATOM 686 C C . ALA A 1 90 ? 3.756 -3.101 -4.770 1.00 98.31 90 ALA A C 1
ATOM 688 O O . ALA A 1 90 ? 3.432 -1.919 -4.865 1.00 98.31 90 ALA A O 1
ATOM 689 N N . SER A 1 91 ? 2.862 -4.091 -4.878 1.00 98.44 91 SER A N 1
ATOM 690 C CA . SER A 1 91 ? 1.424 -3.859 -5.070 1.00 98.44 91 SER A CA 1
ATOM 691 C C . SER A 1 91 ? 0.770 -3.258 -3.819 1.00 98.44 91 SER A C 1
ATOM 693 O O . SER A 1 91 ? -0.041 -2.349 -3.961 1.00 98.44 91 SER A O 1
ATOM 695 N N . CYS A 1 92 ? 1.151 -3.694 -2.608 1.00 98.50 92 CYS A N 1
ATOM 696 C CA . CYS A 1 92 ? 0.750 -3.053 -1.349 1.00 98.50 92 CYS A CA 1
ATOM 697 C C . CYS A 1 92 ? 1.187 -1.588 -1.335 1.00 98.50 92 CYS A C 1
ATOM 699 O O . CYS A 1 92 ? 0.341 -0.720 -1.151 1.00 98.50 92 CYS A O 1
ATOM 701 N N . LYS A 1 93 ? 2.473 -1.308 -1.608 1.00 98.62 93 LYS A N 1
ATOM 702 C CA . LYS A 1 93 ? 2.994 0.066 -1.678 1.00 98.62 93 LYS A CA 1
ATOM 703 C C . LYS A 1 93 ? 2.165 0.922 -2.636 1.00 98.62 93 LYS A C 1
ATOM 705 O O . LYS A 1 93 ? 1.729 2.003 -2.259 1.00 98.62 93 LYS A O 1
ATOM 710 N N . ALA A 1 94 ? 1.908 0.430 -3.848 1.00 98.56 94 ALA A N 1
ATOM 711 C CA . ALA A 1 94 ? 1.104 1.149 -4.830 1.00 98.56 94 ALA A CA 1
ATOM 712 C C . ALA A 1 94 ? -0.332 1.397 -4.336 1.0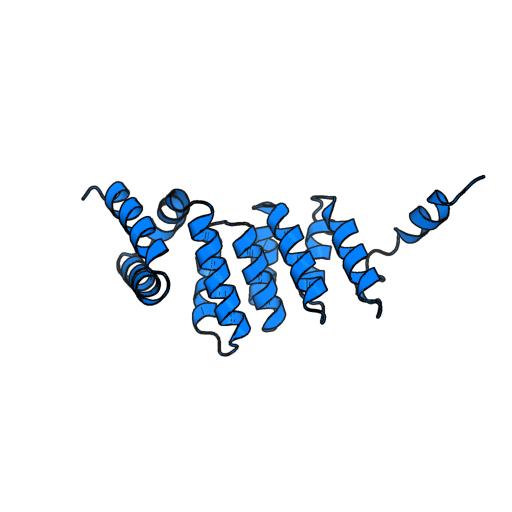0 98.56 94 ALA A C 1
ATOM 714 O O . ALA A 1 94 ? -0.785 2.532 -4.383 1.00 98.56 94 ALA A O 1
ATOM 715 N N . LEU A 1 95 ? -1.034 0.384 -3.808 1.00 98.62 95 LEU A N 1
ATOM 716 C CA . LEU A 1 95 ? -2.391 0.549 -3.259 1.00 98.62 95 LEU A CA 1
ATOM 717 C C . LEU A 1 95 ? -2.430 1.553 -2.098 1.00 98.62 95 LEU A C 1
ATOM 719 O O . LEU A 1 95 ? -3.359 2.354 -2.023 1.00 98.62 95 LEU A O 1
ATOM 723 N N . GLY A 1 96 ? -1.406 1.534 -1.242 1.00 98.62 96 GLY A N 1
ATOM 724 C CA . GLY A 1 96 ? -1.218 2.501 -0.165 1.00 98.62 96 GLY A CA 1
ATOM 725 C C . GLY A 1 96 ? -1.104 3.934 -0.679 1.00 98.62 96 GLY A C 1
ATOM 726 O O . GLY A 1 96 ? -1.756 4.828 -0.161 1.00 98.62 96 GLY A O 1
ATOM 727 N N . LEU A 1 97 ? -0.317 4.140 -1.740 1.00 98.44 97 LEU A N 1
ATOM 728 C CA . LEU A 1 97 ? -0.154 5.446 -2.390 1.00 98.44 97 LEU A CA 1
ATOM 729 C C . LEU A 1 97 ? -1.400 5.904 -3.159 1.00 98.44 97 LEU A C 1
ATOM 731 O O . LEU A 1 97 ? -1.597 7.102 -3.323 1.00 98.44 97 LEU A O 1
ATOM 735 N N . VAL A 1 98 ? -2.219 4.972 -3.658 1.00 98.06 98 VAL A N 1
ATOM 736 C CA . VAL A 1 98 ? -3.501 5.306 -4.296 1.00 98.06 98 VAL A CA 1
ATOM 737 C C . VAL A 1 98 ? -4.537 5.745 -3.248 1.00 98.06 98 VAL A C 1
ATOM 739 O O . VAL A 1 98 ? -5.378 6.588 -3.552 1.00 98.06 98 VAL A O 1
ATOM 742 N N . GLY A 1 99 ? -4.497 5.189 -2.031 1.00 97.69 99 GLY A N 1
ATOM 743 C CA . GLY A 1 99 ? -5.278 5.697 -0.896 1.00 97.69 99 GLY A CA 1
ATOM 744 C C . GLY A 1 99 ? -6.774 5.353 -0.914 1.00 97.69 99 GLY A C 1
ATOM 745 O O . GLY A 1 99 ? -7.573 6.072 -0.326 1.00 97.69 99 GLY A O 1
ATOM 746 N N . ILE A 1 100 ? -7.201 4.282 -1.601 1.00 97.31 100 ILE A N 1
ATOM 747 C CA . ILE A 1 100 ? -8.624 3.880 -1.626 1.00 97.31 100 ILE A CA 1
ATOM 748 C C . ILE A 1 100 ? -8.946 2.952 -0.442 1.00 97.31 100 ILE A C 1
ATOM 750 O O . ILE A 1 100 ? -8.423 1.829 -0.435 1.00 97.31 100 ILE A O 1
ATOM 754 N N . PRO A 1 101 ? -9.860 3.337 0.482 1.00 96.81 101 PRO A N 1
ATOM 755 C CA . PRO A 1 101 ? -10.181 2.571 1.694 1.00 96.81 101 PRO A CA 1
ATOM 756 C C . PRO A 1 101 ? -10.525 1.099 1.455 1.00 96.81 101 PRO A C 1
ATOM 758 O O . PRO A 1 101 ? -9.992 0.213 2.119 1.00 96.81 101 PRO A O 1
ATOM 761 N N . HIS A 1 102 ? -11.328 0.803 0.429 1.00 94.50 102 HIS A N 1
ATOM 762 C CA . HIS A 1 102 ? -11.717 -0.569 0.083 1.00 94.50 102 HIS A CA 1
ATOM 763 C C . HIS A 1 102 ? -10.534 -1.506 -0.224 1.00 94.50 102 HIS A C 1
ATOM 765 O O . HIS A 1 102 ? -10.673 -2.727 -0.127 1.00 94.50 102 HIS A O 1
ATOM 771 N N . SER A 1 103 ? -9.357 -0.968 -0.560 1.00 96.62 103 SER A N 1
ATOM 772 C CA . SER A 1 103 ? -8.148 -1.768 -0.791 1.00 96.62 103 SER A CA 1
ATOM 773 C C . SER A 1 103 ? -7.692 -2.506 0.470 1.00 96.62 103 SER A C 1
ATOM 775 O O . SER A 1 103 ? -7.059 -3.559 0.365 1.00 96.62 103 SER A O 1
ATOM 777 N N . VAL A 1 104 ? -8.043 -2.007 1.662 1.00 97.56 104 VAL A N 1
ATOM 778 C CA . VAL A 1 104 ? -7.621 -2.577 2.948 1.00 97.56 104 VAL A CA 1
ATOM 779 C C . VAL A 1 104 ? -8.134 -4.007 3.123 1.00 97.56 104 VAL A C 1
ATOM 781 O O . VAL A 1 104 ? -7.369 -4.844 3.593 1.00 97.56 104 VAL A O 1
ATOM 784 N N . TYR A 1 105 ? -9.319 -4.369 2.609 1.00 95.06 105 TYR A N 1
ATOM 785 C CA . TYR A 1 105 ? -9.788 -5.769 2.610 1.00 95.06 105 TYR A CA 1
ATOM 786 C C . TYR A 1 105 ? -8.804 -6.736 1.940 1.00 95.06 105 TYR A C 1
ATOM 788 O O . TYR A 1 105 ? -8.686 -7.898 2.332 1.00 95.06 105 TYR A O 1
ATOM 796 N N . HIS A 1 106 ? -8.093 -6.265 0.916 1.00 96.19 106 HIS A N 1
ATOM 797 C CA . HIS A 1 106 ? -7.146 -7.069 0.154 1.00 96.19 106 HIS A CA 1
ATOM 798 C C . HIS A 1 106 ? -5.719 -7.000 0.702 1.00 96.19 106 HIS A C 1
ATOM 800 O O . HIS A 1 106 ? -4.936 -7.910 0.434 1.00 96.19 106 HIS A O 1
ATOM 806 N N . ILE A 1 107 ? -5.388 -5.964 1.476 1.00 98.12 107 ILE A N 1
ATOM 807 C CA . ILE A 1 107 ? -4.064 -5.776 2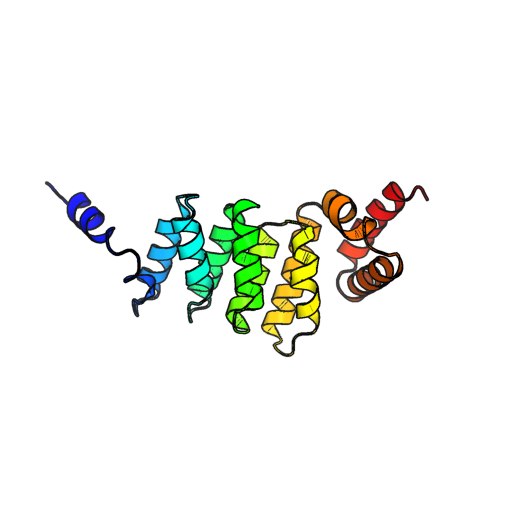.084 1.00 98.12 107 ILE A CA 1
ATOM 808 C C . ILE A 1 107 ? -3.999 -6.427 3.473 1.00 98.12 107 ILE A C 1
ATOM 810 O O . ILE A 1 107 ? -3.007 -7.073 3.803 1.00 98.12 107 ILE A O 1
ATOM 814 N N . TYR A 1 108 ? -5.074 -6.335 4.260 1.00 96.38 108 TYR A N 1
ATOM 815 C CA . TYR A 1 108 ? -5.148 -6.786 5.653 1.00 96.38 108 TYR A CA 1
ATOM 816 C C . TYR A 1 108 ? -4.651 -8.224 5.902 1.00 96.38 108 TYR A C 1
ATOM 818 O O . TYR A 1 108 ? -3.912 -8.435 6.868 1.00 96.38 108 TYR A O 1
ATOM 826 N N . PRO A 1 109 ? -4.946 -9.229 5.045 1.00 95.81 109 PRO A N 1
ATOM 827 C CA . PRO A 1 109 ? -4.424 -10.585 5.239 1.00 95.81 109 PRO A CA 1
ATOM 828 C C . PRO A 1 109 ? -2.888 -10.664 5.251 1.00 95.81 109 PRO A C 1
ATOM 830 O O . PRO A 1 109 ? -2.321 -11.552 5.891 1.00 95.81 109 PRO A O 1
ATOM 833 N N . TYR A 1 110 ? -2.206 -9.735 4.575 1.00 97.88 110 TYR A N 1
ATOM 834 C CA . TYR A 1 110 ? -0.751 -9.726 4.443 1.00 97.88 110 TYR A CA 1
ATOM 835 C C . TYR A 1 110 ? -0.017 -9.200 5.676 1.00 97.88 110 TYR A C 1
ATOM 837 O O . TYR A 1 110 ? 1.175 -9.465 5.806 1.00 97.88 110 TYR A O 1
ATOM 845 N N . LEU A 1 111 ? -0.718 -8.598 6.644 1.00 97.56 111 LEU A N 1
ATOM 846 C CA . LEU A 1 111 ? -0.157 -8.277 7.966 1.00 97.56 111 LEU A CA 1
ATOM 847 C C . LEU A 1 111 ? 0.355 -9.520 8.713 1.00 97.56 111 LEU A C 1
ATOM 849 O O . LEU A 1 111 ? 1.179 -9.417 9.619 1.00 97.56 111 LEU A O 1
ATOM 853 N N . LYS A 1 112 ? -0.126 -10.713 8.337 1.00 96.19 112 LYS A N 1
ATOM 854 C CA . LYS A 1 112 ? 0.256 -12.005 8.928 1.00 96.19 112 LYS A CA 1
ATOM 855 C C . LYS A 1 112 ? 1.052 -12.891 7.962 1.00 96.19 112 LYS A C 1
ATOM 857 O O . LYS A 1 112 ? 1.241 -14.072 8.247 1.00 96.19 112 LYS A O 1
ATOM 862 N N . ASP A 1 113 ? 1.509 -12.358 6.825 1.00 97.75 113 ASP A N 1
ATOM 863 C CA . ASP A 1 113 ? 2.285 -13.141 5.857 1.00 97.75 113 ASP A CA 1
ATOM 864 C C . ASP A 1 113 ? 3.608 -13.630 6.471 1.00 97.75 113 ASP A C 1
ATOM 866 O O . ASP A 1 113 ? 4.181 -12.994 7.354 1.00 97.75 113 ASP A O 1
ATOM 870 N N . LYS A 1 114 ? 4.137 -14.763 6.004 1.00 96.75 114 LYS A N 1
ATOM 871 C CA . LYS A 1 114 ? 5.426 -15.295 6.476 1.00 96.75 114 LYS A CA 1
ATOM 872 C C . LYS A 1 114 ? 6.609 -14.393 6.109 1.00 96.75 114 LYS A C 1
ATOM 874 O O . LYS A 1 114 ? 7.599 -14.359 6.840 1.00 96.75 114 LYS A O 1
ATOM 879 N N . ASN A 1 115 ? 6.525 -13.670 4.993 1.00 98.00 115 ASN A N 1
ATOM 880 C CA . ASN A 1 115 ? 7.578 -12.776 4.534 1.00 98.00 115 ASN A CA 1
ATOM 881 C C . ASN A 1 115 ? 7.513 -11.436 5.283 1.00 98.00 115 ASN A C 1
ATOM 883 O O . ASN A 1 115 ? 6.499 -10.748 5.248 1.00 98.00 115 ASN A O 1
ATOM 887 N N . GLN A 1 116 ? 8.611 -11.064 5.944 1.00 97.94 116 GLN A N 1
ATOM 888 C CA . GLN A 1 116 ? 8.676 -9.850 6.757 1.00 97.94 116 GLN A CA 1
ATOM 889 C C . GLN A 1 116 ? 8.470 -8.570 5.944 1.00 97.94 116 GLN A C 1
ATOM 891 O O . GLN A 1 116 ? 7.654 -7.746 6.336 1.00 97.94 116 GLN A O 1
ATOM 896 N N . THR A 1 117 ? 9.139 -8.435 4.799 1.00 96.75 117 THR A N 1
ATOM 897 C CA . THR A 1 117 ? 9.010 -7.248 3.944 1.00 96.75 117 THR A CA 1
ATOM 898 C C . THR A 1 117 ? 7.573 -7.047 3.470 1.00 96.75 117 THR A C 1
ATOM 900 O O . THR A 1 117 ? 7.077 -5.929 3.459 1.00 96.75 117 THR A O 1
ATOM 903 N N . LEU A 1 118 ? 6.867 -8.125 3.120 1.00 98.19 118 LEU A N 1
ATOM 904 C CA . LEU A 1 118 ? 5.459 -8.035 2.740 1.00 98.19 118 LEU A CA 1
ATOM 905 C C . LEU A 1 118 ? 4.564 -7.606 3.912 1.00 98.19 118 LEU A C 1
ATOM 907 O O . LEU A 1 118 ? 3.655 -6.810 3.696 1.00 98.19 118 LEU A O 1
ATOM 911 N N . ARG A 1 119 ? 4.828 -8.077 5.140 1.00 98.44 119 ARG A N 1
ATOM 912 C CA . ARG A 1 119 ? 4.104 -7.590 6.328 1.00 98.44 119 ARG A CA 1
ATOM 913 C C . ARG A 1 119 ? 4.316 -6.092 6.539 1.00 98.44 119 ARG A C 1
ATOM 915 O O . ARG A 1 119 ? 3.345 -5.384 6.763 1.00 98.44 119 ARG A O 1
ATOM 922 N N . GLU A 1 120 ? 5.559 -5.625 6.436 1.00 98.38 120 GLU A N 1
ATOM 923 C CA . GLU A 1 120 ? 5.922 -4.211 6.614 1.00 98.38 120 GLU A CA 1
ATOM 924 C C . GLU A 1 120 ? 5.301 -3.312 5.533 1.00 98.38 120 GLU A C 1
ATOM 926 O O . GLU A 1 120 ? 4.801 -2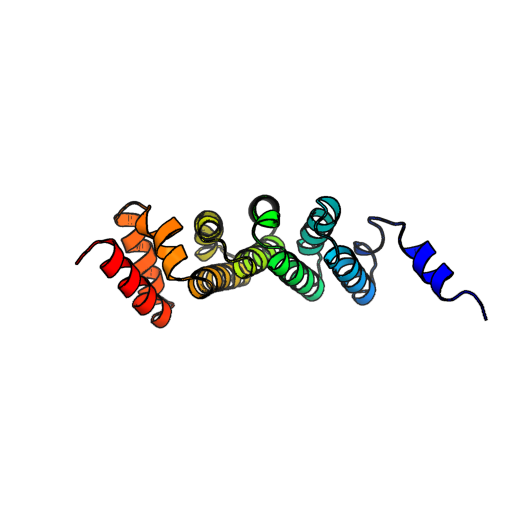.235 5.843 1.00 98.38 120 GLU A O 1
ATOM 931 N N . GLU A 1 121 ? 5.280 -3.751 4.268 1.00 98.44 121 GLU A N 1
ATOM 932 C CA . GLU A 1 121 ? 4.603 -3.000 3.201 1.00 98.44 121 GLU A CA 1
ATOM 933 C C . GLU A 1 121 ? 3.078 -3.027 3.337 1.00 98.44 121 GLU A C 1
ATOM 935 O O . GLU A 1 121 ? 2.423 -2.048 2.993 1.00 98.44 121 GLU A O 1
ATOM 940 N N . ALA A 1 122 ? 2.491 -4.127 3.818 1.00 98.69 122 ALA A N 1
ATOM 941 C CA . ALA A 1 122 ? 1.055 -4.194 4.079 1.00 98.69 122 ALA A CA 1
ATOM 942 C C . ALA A 1 122 ? 0.646 -3.250 5.217 1.00 98.69 122 ALA A C 1
ATOM 944 O O . ALA A 1 122 ? -0.334 -2.527 5.078 1.00 98.69 122 ALA A O 1
ATOM 945 N N . ASP A 1 123 ? 1.420 -3.234 6.302 1.00 98.69 123 ASP A N 1
ATOM 946 C CA . ASP A 1 123 ? 1.243 -2.329 7.438 1.00 98.69 123 ASP A CA 1
ATOM 947 C C . ASP A 1 123 ? 1.299 -0.865 6.985 1.00 98.69 123 ASP A C 1
ATOM 949 O O . ASP A 1 123 ? 0.305 -0.147 7.096 1.00 98.69 123 ASP A O 1
ATOM 953 N N . ARG A 1 124 ? 2.390 -0.476 6.314 1.00 98.62 124 ARG A N 1
ATOM 954 C CA . ARG A 1 124 ? 2.559 0.883 5.787 1.00 98.62 124 ARG A CA 1
ATOM 955 C C . ARG A 1 124 ? 1.466 1.277 4.800 1.00 98.62 124 ARG A C 1
ATOM 957 O O . ARG A 1 124 ? 1.002 2.408 4.823 1.00 98.62 124 ARG A O 1
ATOM 964 N N . ALA A 1 125 ? 1.053 0.366 3.921 1.00 98.69 125 ALA A N 1
ATOM 965 C CA . ALA A 1 125 ? 0.005 0.660 2.952 1.00 98.69 125 ALA A CA 1
ATOM 966 C C . ALA A 1 125 ? -1.341 0.949 3.627 1.00 98.69 125 ALA A C 1
ATOM 968 O O . ALA A 1 125 ? -2.053 1.842 3.178 1.00 98.69 125 ALA A O 1
ATOM 969 N N . ILE A 1 126 ? -1.683 0.226 4.699 1.00 98.62 126 ILE A N 1
ATOM 970 C CA . ILE A 1 126 ? -2.903 0.489 5.471 1.00 98.62 126 ILE A CA 1
ATOM 971 C C . ILE A 1 126 ? -2.798 1.839 6.182 1.00 98.62 126 ILE A C 1
ATOM 973 O O . ILE A 1 126 ? -3.740 2.620 6.082 1.00 98.62 126 ILE A O 1
ATOM 977 N N . CYS A 1 127 ? -1.664 2.143 6.821 1.00 98.56 127 CYS A N 1
ATOM 978 C CA . CYS A 1 127 ? -1.448 3.446 7.457 1.00 98.56 127 CYS A CA 1
ATOM 979 C C . CYS A 1 127 ? -1.584 4.591 6.449 1.00 98.56 127 CYS A C 1
ATOM 981 O O . CYS A 1 127 ? -2.391 5.484 6.667 1.00 98.56 127 CYS A O 1
ATOM 983 N N . ASN A 1 128 ? -0.926 4.498 5.289 1.00 98.44 128 ASN A N 1
ATOM 984 C CA . ASN A 1 128 ? -1.037 5.506 4.233 1.00 98.44 128 ASN A CA 1
ATOM 985 C C . ASN A 1 128 ? -2.486 5.705 3.753 1.00 98.44 128 ASN A C 1
ATOM 987 O O . ASN A 1 128 ? -2.886 6.829 3.459 1.00 98.44 128 ASN A O 1
ATOM 991 N N . ILE A 1 129 ? -3.279 4.629 3.649 1.00 98.44 129 ILE A N 1
ATOM 992 C CA . ILE A 1 129 ? -4.696 4.726 3.261 1.00 98.44 129 ILE A CA 1
ATOM 993 C C . ILE A 1 129 ? -5.499 5.484 4.320 1.00 98.44 129 ILE A C 1
ATOM 995 O O . ILE A 1 129 ? -6.330 6.309 3.950 1.00 98.44 129 ILE A O 1
ATOM 999 N N . ILE A 1 130 ? -5.253 5.216 5.606 1.00 98.31 130 ILE A N 1
ATOM 1000 C CA . ILE A 1 130 ? -5.904 5.935 6.708 1.00 98.31 130 ILE A CA 1
ATOM 1001 C C . ILE A 1 130 ? -5.483 7.407 6.667 1.00 98.31 130 ILE A C 1
ATOM 1003 O O . ILE A 1 130 ? -6.342 8.270 6.575 1.00 98.31 130 ILE A O 1
ATOM 1007 N N . GLU A 1 131 ? -4.180 7.689 6.633 1.00 97.44 131 GLU A N 1
ATOM 1008 C CA . GLU A 1 131 ? -3.604 9.043 6.634 1.00 97.44 131 GLU A CA 1
ATOM 1009 C C . GLU A 1 131 ? -4.027 9.894 5.427 1.00 97.44 131 GLU A C 1
ATOM 1011 O O . GLU A 1 131 ? -4.041 11.121 5.507 1.00 97.44 131 GLU A O 1
ATOM 1016 N N . THR A 1 132 ? -4.364 9.264 4.296 1.00 96.19 132 THR A N 1
ATOM 1017 C CA . THR A 1 132 ? -4.824 9.982 3.099 1.00 96.19 132 THR A CA 1
ATOM 1018 C C . THR A 1 132 ? -6.163 10.678 3.343 1.00 96.19 132 THR A C 1
ATOM 1020 O O . THR A 1 132 ? -6.349 11.811 2.899 1.00 96.19 132 THR A O 1
ATOM 1023 N N . ASP A 1 133 ? -7.100 9.993 4.005 1.00 96.44 133 ASP A N 1
ATOM 1024 C CA . ASP A 1 133 ? -8.432 10.513 4.326 1.00 96.44 133 ASP A CA 1
ATOM 1025 C C . ASP A 1 133 ? -9.061 9.678 5.464 1.00 96.44 133 ASP A C 1
ATOM 1027 O O . ASP A 1 133 ? -9.796 8.715 5.200 1.00 96.44 133 ASP A O 1
ATOM 1031 N N . PRO A 1 134 ? -8.763 10.003 6.738 1.00 96.06 134 PRO A N 1
ATOM 1032 C CA . PRO A 1 134 ? -9.200 9.203 7.883 1.00 96.06 134 PRO A CA 1
ATOM 1033 C C . PRO A 1 134 ? -10.724 9.158 8.033 1.00 96.06 134 PRO A C 1
ATOM 1035 O O . PRO A 1 134 ? -11.291 8.103 8.334 1.00 96.06 134 PRO A O 1
ATOM 1038 N N . GLN A 1 135 ? -11.399 10.280 7.758 1.00 95.56 135 GLN A N 1
ATOM 1039 C CA . GLN A 1 135 ? -12.859 10.370 7.763 1.00 95.56 135 GLN A CA 1
ATOM 1040 C C . GLN A 1 135 ? -13.447 9.420 6.722 1.00 95.56 135 GLN A C 1
ATOM 1042 O O . GLN A 1 135 ? -14.287 8.585 7.055 1.00 95.56 135 GLN A O 1
ATOM 1047 N N . ARG A 1 136 ? -12.975 9.487 5.470 1.00 95.69 136 ARG A N 1
ATOM 1048 C CA . ARG A 1 136 ? -13.454 8.593 4.412 1.00 95.69 136 ARG A CA 1
ATOM 1049 C C . ARG A 1 136 ? -13.111 7.136 4.694 1.00 95.69 136 ARG A C 1
ATOM 1051 O O . ARG A 1 136 ? -13.906 6.253 4.384 1.00 95.69 136 ARG A O 1
ATOM 1058 N N . PHE A 1 137 ? -11.953 6.857 5.286 1.00 97.38 137 PHE A N 1
ATOM 1059 C CA . PHE A 1 137 ? -11.601 5.510 5.723 1.00 97.38 137 PHE A CA 1
ATOM 1060 C C . PHE A 1 137 ? -12.615 4.966 6.739 1.00 97.38 137 PHE A C 1
ATOM 1062 O O . PHE A 1 137 ? -13.095 3.838 6.596 1.00 97.38 137 PHE A O 1
ATOM 1069 N N . VAL A 1 138 ? -13.000 5.765 7.733 1.00 96.62 138 VAL A N 1
ATOM 1070 C CA . VAL A 1 138 ? -14.073 5.377 8.654 1.00 96.62 138 VAL A CA 1
ATOM 1071 C C . VAL A 1 138 ? -15.392 5.225 7.913 1.00 96.62 138 VAL A C 1
ATOM 1073 O O . VAL A 1 138 ? -16.106 4.240 8.125 1.00 96.62 138 VAL A O 1
ATOM 1076 N N . ASP A 1 139 ? -15.699 6.161 7.019 1.00 94.19 139 ASP A N 1
ATOM 1077 C CA . ASP A 1 139 ? -17.007 6.241 6.405 1.00 94.19 139 ASP A CA 1
ATOM 1078 C C . ASP A 1 139 ? -17.312 5.108 5.438 1.00 94.19 139 ASP A C 1
ATOM 1080 O O . ASP A 1 139 ? -18.364 4.471 5.559 1.00 94.19 139 ASP A O 1
ATOM 1084 N N . ASP A 1 140 ? -16.382 4.875 4.518 1.00 93.25 140 ASP A N 1
ATOM 1085 C CA . ASP A 1 140 ? -16.536 3.964 3.391 1.00 93.25 140 ASP A CA 1
ATOM 1086 C C . ASP A 1 140 ? -16.081 2.540 3.737 1.00 93.25 140 ASP A C 1
ATOM 1088 O O . ASP A 1 140 ? -16.469 1.599 3.048 1.00 93.25 140 ASP A O 1
ATOM 1092 N N . TYR A 1 141 ? -15.248 2.358 4.772 1.00 94.38 141 TYR A N 1
ATOM 1093 C CA . TYR A 1 141 ? -14.618 1.066 5.060 1.00 94.38 141 TYR A CA 1
ATOM 1094 C C . TYR A 1 141 ? -14.847 0.546 6.478 1.00 94.38 141 TYR A C 1
ATOM 1096 O O . TYR A 1 141 ? -15.361 -0.562 6.646 1.00 94.38 141 TYR A O 1
ATOM 1104 N N . LEU A 1 142 ? -14.440 1.287 7.511 1.00 94.12 142 LEU A N 1
ATOM 1105 C CA . LEU A 1 142 ? -14.413 0.702 8.852 1.00 94.12 142 LEU A CA 1
ATOM 1106 C C . LEU A 1 142 ? -15.825 0.570 9.433 1.00 94.12 142 LEU A C 1
ATOM 1108 O O . LEU A 1 142 ? -16.206 -0.514 9.869 1.00 94.12 142 LEU A O 1
ATOM 1112 N N . ALA A 1 143 ? -16.627 1.636 9.378 1.00 92.06 143 ALA A N 1
ATOM 1113 C CA . ALA A 1 143 ? -17.958 1.672 9.988 1.00 92.06 143 ALA A CA 1
ATOM 1114 C C . ALA A 1 143 ? -19.034 0.889 9.213 1.00 92.06 143 ALA A C 1
ATOM 1116 O O . ALA A 1 143 ? -20.147 0.724 9.708 1.00 92.06 143 ALA A O 1
ATOM 1117 N N . VAL A 1 144 ? -18.723 0.413 8.002 1.00 90.25 144 VAL A N 1
ATOM 1118 C CA . VAL A 1 144 ? -19.603 -0.490 7.237 1.00 90.25 144 VAL A CA 1
ATOM 1119 C C . VAL A 1 144 ? -19.371 -1.968 7.576 1.00 90.25 144 VAL A C 1
ATOM 1121 O O . VAL A 1 144 ? -20.131 -2.825 7.129 1.00 90.25 144 VAL A O 1
ATOM 1124 N N . GLY A 1 145 ? -18.320 -2.283 8.341 1.00 86.56 145 GLY A N 1
ATOM 1125 C CA . GLY A 1 145 ? -18.015 -3.638 8.791 1.00 86.56 145 GLY A CA 1
ATOM 1126 C C . GLY A 1 145 ? -18.840 -4.082 10.003 1.00 86.56 145 GLY A C 1
ATOM 1127 O O . GLY A 1 145 ? -19.404 -3.277 10.737 1.00 86.56 145 GLY A O 1
ATOM 1128 N N . GLU A 1 146 ? -18.867 -5.393 10.249 1.00 90.88 146 GLU A N 1
ATOM 1129 C CA . GLU A 1 146 ? -19.487 -5.961 11.452 1.00 90.88 146 GLU A CA 1
ATOM 1130 C C . GLU A 1 146 ? -18.753 -5.508 12.734 1.00 90.88 146 GLU A C 1
ATOM 1132 O O . GLU A 1 146 ? -17.525 -5.370 12.712 1.00 90.88 146 GLU A O 1
ATOM 1137 N N . PRO A 1 147 ? -19.439 -5.364 13.885 1.00 90.69 147 PRO A N 1
ATOM 1138 C CA . PRO A 1 147 ? -18.829 -4.862 15.123 1.00 90.69 147 PRO A CA 1
ATOM 1139 C C . PRO A 1 147 ? -17.554 -5.600 15.561 1.00 90.69 147 PRO A C 1
ATOM 1141 O O . PRO A 1 147 ? -16.596 -4.977 16.013 1.00 90.69 147 PRO A O 1
ATOM 1144 N N . SER A 1 148 ? -17.501 -6.922 15.376 1.00 92.50 148 SER A N 1
ATOM 1145 C CA . SER A 1 148 ? -16.324 -7.736 15.714 1.00 92.50 148 SER A CA 1
ATOM 1146 C C . SER A 1 148 ? -15.120 -7.450 14.814 1.00 92.50 148 SER A C 1
ATOM 1148 O O . SER A 1 148 ? -13.973 -7.544 15.257 1.00 92.50 148 SER A O 1
ATOM 1150 N N . TYR A 1 149 ? -15.365 -7.088 13.552 1.00 91.38 149 TYR A N 1
ATOM 1151 C CA . TYR A 1 149 ? -14.320 -6.668 12.629 1.00 91.38 149 TYR A CA 1
ATOM 1152 C C . TYR A 1 149 ? -13.739 -5.318 13.056 1.00 91.38 149 TYR A C 1
ATOM 1154 O O . TYR A 1 149 ? -12.517 -5.188 13.141 1.00 91.38 149 TYR A O 1
ATOM 1162 N N . ILE A 1 150 ? -14.609 -4.355 13.384 1.00 93.62 150 ILE A N 1
ATOM 1163 C CA . ILE A 1 150 ? -14.213 -3.029 13.878 1.00 93.62 150 ILE A CA 1
ATOM 1164 C C . ILE A 1 150 ? -13.358 -3.181 15.135 1.00 93.62 150 ILE A C 1
ATOM 1166 O O . ILE A 1 150 ? -12.245 -2.666 15.184 1.00 93.62 150 ILE A O 1
ATOM 1170 N N . GLU A 1 151 ? -13.822 -3.958 16.115 1.00 94.44 151 GLU A N 1
ATOM 1171 C CA . GLU A 1 151 ? -13.076 -4.223 17.348 1.00 94.44 151 GLU A CA 1
ATOM 1172 C C . GLU A 1 151 ? -11.697 -4.840 17.061 1.00 94.44 151 GLU A C 1
ATOM 1174 O O . GLU A 1 151 ? -10.683 -4.407 17.612 1.00 94.44 151 GLU A O 1
ATOM 1179 N N . HIS A 1 152 ? -11.621 -5.835 16.172 1.00 94.69 152 HIS A N 1
ATOM 1180 C CA . HIS A 1 152 ? -10.348 -6.466 15.822 1.00 94.69 152 HIS A CA 1
ATOM 1181 C C . HIS A 1 152 ? -9.382 -5.494 15.130 1.00 94.69 152 HIS A C 1
ATOM 1183 O O . HIS A 1 152 ? -8.184 -5.502 15.424 1.00 94.69 152 HIS A O 1
ATOM 1189 N N . PHE A 1 153 ? -9.891 -4.653 14.228 1.00 96.00 153 PHE A N 1
ATOM 1190 C CA . PHE A 1 153 ? -9.094 -3.656 13.520 1.00 96.00 153 PHE A CA 1
ATOM 1191 C C . PHE A 1 153 ? -8.604 -2.548 14.460 1.00 96.00 153 PHE A C 1
ATOM 1193 O O . PHE A 1 153 ? -7.417 -2.227 14.459 1.00 96.00 153 PHE A O 1
ATOM 1200 N N . MET A 1 154 ? -9.476 -2.031 15.328 1.00 96.75 154 MET A N 1
ATOM 1201 C CA . MET A 1 154 ? -9.120 -1.019 16.324 1.00 96.75 154 MET A CA 1
ATOM 1202 C C . MET A 1 154 ? -8.111 -1.550 17.345 1.00 96.75 154 MET A C 1
ATOM 1204 O O . MET A 1 154 ? -7.170 -0.846 17.696 1.00 96.75 154 MET A O 1
ATOM 1208 N N . ASN A 1 155 ? -8.214 -2.817 17.756 1.00 97.06 155 ASN A N 1
ATOM 1209 C CA . ASN A 1 155 ? -7.193 -3.457 18.591 1.00 97.06 155 ASN A CA 1
ATOM 1210 C C . ASN A 1 155 ? -5.832 -3.558 17.886 1.00 97.06 155 ASN A C 1
ATOM 1212 O O . ASN A 1 155 ? -4.788 -3.434 18.530 1.00 97.06 155 ASN A O 1
ATOM 1216 N N . TRP A 1 156 ? -5.826 -3.797 16.571 1.00 96.56 156 TRP A N 1
ATOM 1217 C CA . TRP A 1 156 ? -4.596 -3.758 15.785 1.00 96.56 156 TRP A CA 1
ATOM 1218 C C . TRP A 1 156 ? -4.012 -2.339 15.728 1.00 96.56 156 TRP A C 1
ATOM 1220 O O . TRP A 1 156 ? -2.816 -2.202 15.979 1.00 96.56 156 TRP A O 1
ATOM 1230 N N . LEU A 1 157 ? -4.823 -1.301 15.495 1.00 97.50 157 LEU A N 1
ATOM 1231 C CA . LEU A 1 157 ? -4.359 0.091 15.541 1.00 97.50 157 LEU A CA 1
ATOM 1232 C C . LEU A 1 157 ? -3.804 0.453 16.923 1.00 97.50 157 LEU A C 1
ATOM 1234 O O . LEU A 1 157 ? -2.649 0.836 17.021 1.00 97.50 157 LEU A O 1
ATOM 1238 N N . ASN A 1 158 ? -4.552 0.215 18.001 1.00 97.62 158 ASN A N 1
ATOM 1239 C CA . ASN A 1 158 ? -4.119 0.518 19.372 1.00 97.62 158 ASN A CA 1
ATOM 1240 C C . ASN A 1 158 ? -2.777 -0.144 19.733 1.00 97.62 158 ASN A C 1
ATOM 1242 O O . ASN A 1 158 ? -1.967 0.390 20.480 1.00 97.62 158 ASN A O 1
ATOM 1246 N N . LYS A 1 159 ? -2.523 -1.347 19.207 1.00 97.25 159 LYS A N 1
ATOM 1247 C CA . LYS A 1 159 ? -1.285 -2.073 19.494 1.00 97.25 159 LYS A CA 1
ATOM 1248 C C . LYS A 1 159 ? -0.080 -1.564 18.697 1.00 97.25 159 LYS A C 1
ATOM 1250 O O . LYS A 1 159 ? 1.040 -1.697 19.187 1.00 97.25 159 LYS A O 1
ATOM 1255 N N . ASN A 1 160 ? -0.283 -1.095 17.466 1.00 96.44 160 ASN A N 1
ATOM 1256 C CA . ASN A 1 160 ? 0.814 -0.865 16.515 1.00 96.44 160 ASN A CA 1
ATOM 1257 C C . ASN A 1 160 ? 0.956 0.601 16.075 1.00 96.44 160 ASN A C 1
ATOM 1259 O O . ASN A 1 160 ? 2.066 1.016 15.766 1.00 96.44 160 ASN A O 1
ATOM 1263 N N . HIS A 1 161 ? -0.134 1.372 16.088 1.00 97.50 161 HIS A N 1
ATOM 1264 C CA . HIS A 1 161 ? -0.267 2.715 15.514 1.00 97.50 161 HIS A CA 1
ATOM 1265 C C . HIS A 1 161 ? -1.171 3.586 16.401 1.00 97.50 161 HIS A C 1
ATOM 1267 O O . HIS A 1 161 ? -2.318 3.864 16.052 1.00 97.50 161 HIS A O 1
ATOM 1273 N N . GLN A 1 162 ? -0.667 3.980 17.576 1.00 96.38 162 GLN A N 1
ATOM 1274 C CA . GLN A 1 162 ? -1.442 4.712 18.592 1.00 96.38 162 GLN A CA 1
ATOM 1275 C C . GLN A 1 162 ? -2.041 6.022 18.055 1.00 96.38 162 GLN A C 1
ATOM 1277 O O . GLN A 1 162 ? -3.207 6.306 18.311 1.00 96.38 162 GLN A O 1
ATOM 1282 N N . ASP A 1 163 ? -1.276 6.773 17.260 1.00 94.81 163 ASP A N 1
ATOM 1283 C CA . ASP A 1 163 ? -1.727 8.050 16.696 1.00 94.81 163 ASP A CA 1
ATOM 1284 C C . ASP A 1 163 ? -2.946 7.849 15.775 1.00 94.81 163 ASP A C 1
ATOM 1286 O O . ASP A 1 163 ? -3.972 8.512 15.924 1.00 94.81 163 ASP A O 1
ATOM 1290 N N . LEU A 1 164 ? -2.885 6.845 14.890 1.00 97.44 164 LEU A N 1
ATOM 1291 C CA . LEU A 1 164 ? -4.001 6.490 14.007 1.00 97.44 164 LEU A CA 1
ATOM 1292 C C . LEU A 1 164 ? -5.188 5.905 14.780 1.00 97.44 164 LEU A C 1
ATOM 1294 O O . LEU A 1 164 ? -6.334 6.098 14.383 1.00 97.44 164 LEU A O 1
ATOM 1298 N N . TYR A 1 165 ? -4.945 5.186 15.880 1.00 97.94 16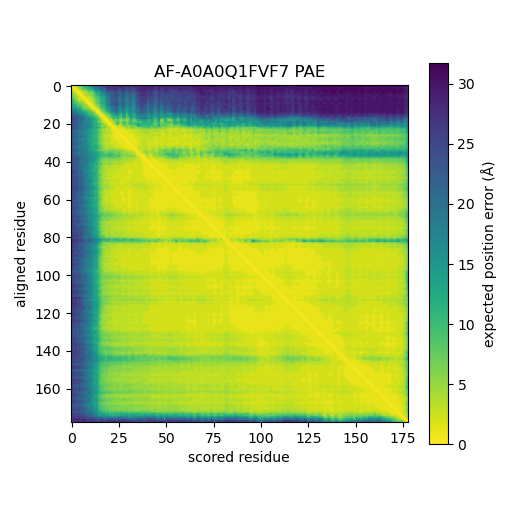5 TYR A N 1
ATOM 1299 C CA . TYR A 1 165 ? -6.019 4.695 16.742 1.00 97.94 165 TYR A CA 1
ATOM 1300 C C . TYR A 1 165 ? -6.846 5.847 17.317 1.00 97.94 165 TYR A C 1
ATOM 1302 O O . TYR A 1 165 ? -8.075 5.780 17.288 1.00 97.94 165 TYR A O 1
ATOM 1310 N N . GLU A 1 166 ? -6.195 6.888 17.835 1.00 96.31 166 GLU A N 1
ATOM 1311 C CA . GLU A 1 166 ? -6.867 8.048 18.433 1.00 96.31 166 GLU A CA 1
ATOM 1312 C C . GLU A 1 166 ? -7.673 8.829 17.389 1.00 96.31 166 GLU A C 1
ATOM 1314 O O . GLU A 1 166 ? -8.846 9.150 17.610 1.00 96.31 166 GLU A O 1
ATOM 1319 N N . GLU A 1 167 ? -7.081 9.052 16.216 1.00 96.06 167 GLU A N 1
ATOM 1320 C CA . GLU A 1 167 ? -7.732 9.730 15.097 1.00 96.06 167 GLU A CA 1
ATOM 1321 C C . GLU A 1 167 ? -8.960 8.954 14.593 1.00 96.06 167 GLU A C 1
ATOM 1323 O O . GLU A 1 167 ? -10.076 9.476 14.582 1.00 96.06 167 GLU A O 1
ATOM 1328 N N . VAL A 1 168 ? -8.796 7.670 14.263 1.00 96.94 168 VAL A N 1
ATOM 1329 C CA . VAL A 1 168 ? -9.890 6.813 13.775 1.00 96.94 168 VAL A CA 1
ATOM 1330 C C . VAL A 1 168 ? -10.987 6.639 14.833 1.00 96.94 168 VAL A C 1
ATOM 1332 O O . VAL A 1 168 ? -12.170 6.604 14.490 1.00 96.94 168 VAL A O 1
ATOM 1335 N N . SER A 1 169 ? -10.628 6.566 16.121 1.00 95.88 169 SER A N 1
ATOM 1336 C CA . SER A 1 169 ? -11.605 6.489 17.220 1.00 95.88 169 SER A CA 1
ATOM 1337 C C . SER A 1 169 ? -12.500 7.722 17.280 1.00 95.88 169 SER A C 1
ATOM 1339 O O . SER A 1 169 ? -13.702 7.581 17.503 1.00 95.88 169 SER A O 1
ATOM 1341 N N . THR A 1 170 ? -11.932 8.910 17.057 1.00 95.38 170 THR A N 1
ATOM 1342 C CA . THR A 1 170 ? -12.677 10.177 17.057 1.00 95.38 170 THR A CA 1
ATOM 1343 C C . THR A 1 170 ? -13.756 10.157 15.974 1.00 95.38 170 THR A C 1
ATOM 1345 O O . THR A 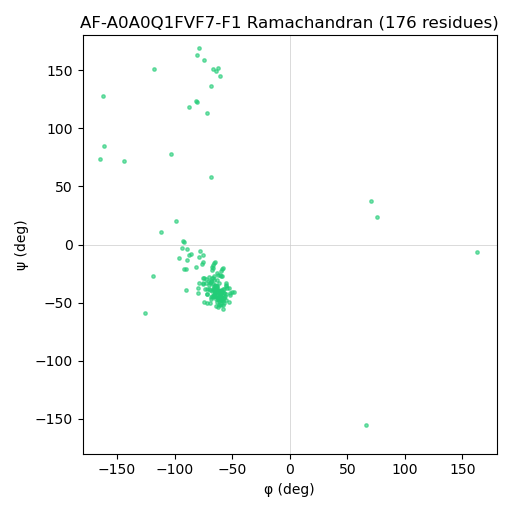1 170 ? -14.940 10.323 16.266 1.00 95.38 170 THR A O 1
ATOM 1348 N N . TYR A 1 171 ? -13.377 9.812 14.743 1.00 95.19 171 TYR A N 1
ATOM 1349 C CA . TYR A 1 171 ? -14.306 9.725 13.615 1.00 95.19 171 TYR A CA 1
ATOM 1350 C C . TYR A 1 171 ? -15.383 8.638 13.785 1.00 95.19 171 TYR A C 1
ATOM 1352 O O . TYR A 1 171 ? -16.536 8.824 13.388 1.00 95.19 171 TYR A O 1
ATOM 1360 N N . LEU A 1 172 ? -15.049 7.501 14.407 1.00 92.56 172 LEU A N 1
ATOM 1361 C CA . LEU A 1 172 ? -16.031 6.456 14.718 1.00 92.56 172 LEU A CA 1
ATOM 1362 C C . LEU A 1 172 ? -17.077 6.913 15.746 1.00 92.56 172 LEU A C 1
ATOM 1364 O O . LEU A 1 172 ? -18.254 6.578 15.596 1.00 92.56 172 LEU A O 1
ATOM 1368 N N . GLN A 1 173 ? -16.669 7.657 16.779 1.00 90.88 173 GLN A N 1
ATOM 1369 C CA . GLN A 1 173 ? -17.581 8.195 17.797 1.00 90.88 173 GLN A CA 1
ATOM 1370 C C . GLN A 1 173 ? -18.563 9.195 17.183 1.00 90.88 173 GLN A C 1
ATOM 1372 O O . GLN A 1 173 ? -19.774 9.057 17.364 1.00 90.88 173 GLN A O 1
ATOM 1377 N N . GLU A 1 174 ? -18.055 10.125 16.368 1.00 89.56 174 GLU A N 1
ATOM 1378 C CA . GLU A 1 174 ? -18.873 11.100 15.641 1.00 89.56 174 GLU A CA 1
ATOM 1379 C C . GLU A 1 174 ? -19.916 10.420 14.740 1.00 89.56 174 GLU A C 1
ATOM 1381 O O . GLU A 1 174 ? -21.079 10.827 14.712 1.00 89.56 174 GLU A O 1
ATOM 1386 N N . LYS A 1 175 ? -19.532 9.339 14.049 1.00 83.38 175 LYS A N 1
ATOM 1387 C CA . LYS A 1 175 ? -20.430 8.592 13.160 1.00 83.38 175 LYS A CA 1
ATOM 1388 C C . LYS A 1 175 ? -21.494 7.778 13.898 1.00 83.38 175 LYS A C 1
ATOM 1390 O O . LYS A 1 175 ? -22.628 7.682 13.424 1.00 83.38 175 LYS A O 1
ATOM 1395 N N . HIS A 1 176 ? -21.144 7.165 15.028 1.00 77.25 176 HIS A N 1
ATOM 1396 C CA . HIS A 1 176 ? -22.069 6.340 15.812 1.00 77.25 176 HIS A CA 1
ATOM 1397 C C . HIS A 1 176 ? -22.866 7.126 16.868 1.00 77.25 176 HIS A C 1
ATOM 1399 O O . HIS A 1 176 ? -23.776 6.556 17.472 1.00 77.25 176 HIS A O 1
ATOM 1405 N N . GLY A 1 177 ? -22.600 8.426 17.035 1.00 59.84 177 GLY A N 1
ATOM 1406 C CA . GLY A 1 177 ? -23.417 9.339 17.836 1.00 59.84 177 GLY A CA 1
ATOM 1407 C C . GLY A 1 177 ? -23.332 9.107 19.346 1.00 59.84 177 GLY A C 1
ATOM 1408 O O . GLY A 1 177 ? -24.357 9.215 20.024 1.00 59.84 177 GLY A O 1
ATOM 1409 N N . ILE A 1 178 ? -22.143 8.769 19.857 1.00 43.97 178 ILE A N 1
ATOM 1410 C CA . ILE A 1 178 ? -21.863 8.633 21.298 1.00 43.97 178 ILE A CA 1
ATOM 1411 C C . ILE A 1 178 ? -20.983 9.790 21.757 1.00 43.97 178 ILE A C 1
ATOM 1413 O O . ILE A 1 178 ? -19.955 10.025 21.089 1.00 43.97 178 ILE A O 1
#

Solvent-accessible surface area (backbone atoms only — not comparable to full-atom values): 9496 Å² total; per-residue (Å²): 145,81,60,78,66,56,62,57,61,70,62,70,75,58,94,67,59,43,76,71,43,90,48,66,66,51,29,42,49,47,44,58,62,36,53,80,47,88,46,72,67,26,52,50,55,32,59,55,32,26,63,46,91,46,66,66,41,13,50,53,21,20,54,50,46,14,76,60,32,76,84,46,48,71,59,38,62,50,43,41,71,75,41,58,66,67,25,23,22,28,28,29,43,16,50,13,58,38,33,54,45,73,54,42,78,76,34,58,70,32,59,70,45,92,50,64,67,31,19,53,27,22,48,51,16,48,50,40,17,35,75,67,40,48,62,55,26,37,63,75,35,47,72,72,47,57,71,70,54,41,52,55,51,49,53,50,27,55,73,76,35,55,71,60,30,56,55,48,48,51,52,48,31,68,72,72,71,107

Mean predicted aligned error: 7.02 Å

Radius of gyration: 19.17 Å; Cα contacts (8 Å, |Δi|>4): 210; chains: 1; bounding box: 45×36×59 Å

Foldseek 3Di:
DDDPPVVVVVVPPDLPVQCVDPDPVSLLVQLVVLLVDPDPSSLVSLLVQLQRPDPVSLQSSLLSLLVNAPSNLVVLLVQLVPDDQSSVLSSLSSLLSNLDLVCLVSLVVQCPPPDPSSVVSSVSSNVSNCVVPVLCNLVVPLVVDDPVSNVVVLVVCVVPPVPSSVVNVVSNCVVVVD